Protein AF-A0A260Z1N5-F1 (afdb_monomer_lite)

Secondary structure (DSSP, 8-state):
---------TT--------S-HHHHHHHHHHHHT---HHHHHHHHHHHTTSS-HHHHHHHHHHHHHHHHSTT-EEEESSGGGSPTT-EEEEESS---HHHHHHTT-EEEEES--HHHHHHHTTSS--EEEEEEGGGGT-SSSEEEEEEESTT--SS----EESSHHHHHHHHHT--S----EEEETT--

Radius of gyration: 20.32 Å; chains: 1; bounding box: 47×34×58 Å

Structure (mmCIF, N/CA/C/O backbone):
data_AF-A0A260Z1N5-F1
#
_entry.id   AF-A0A260Z1N5-F1
#
loop_
_atom_site.group_PDB
_atom_site.id
_atom_site.type_symbol
_atom_site.label_atom_id
_atom_site.label_alt_id
_atom_site.label_comp_id
_atom_site.label_asym_id
_atom_site.label_entity_id
_atom_site.label_seq_id
_atom_site.pdbx_PDB_ins_code
_atom_site.Cartn_x
_atom_site.Cartn_y
_atom_site.Cartn_z
_atom_site.occupancy
_atom_site.B_iso_or_equiv
_atom_site.auth_seq_id
_atom_site.auth_comp_id
_atom_site.auth_asym_id
_atom_site.auth_atom_id
_atom_site.pdbx_PDB_model_num
ATOM 1 N N . ILE A 1 1 ? -24.938 -10.433 31.456 1.00 27.27 1 ILE A N 1
ATOM 2 C CA . ILE A 1 1 ? -25.236 -9.443 32.518 1.00 27.27 1 ILE A CA 1
ATOM 3 C C . ILE A 1 1 ? -23.961 -8.633 32.694 1.00 27.27 1 ILE A C 1
ATOM 5 O O . ILE A 1 1 ? -22.917 -9.233 32.914 1.00 27.27 1 ILE A O 1
ATOM 9 N N . LEU A 1 2 ? -24.020 -7.333 32.405 1.00 30.64 2 LEU A N 1
ATOM 10 C CA . LEU A 1 2 ? -22.881 -6.411 32.447 1.00 30.64 2 LEU A CA 1
ATOM 11 C C . LEU A 1 2 ? -22.766 -5.863 33.865 1.00 30.64 2 LEU A C 1
ATOM 13 O O . LEU A 1 2 ? -23.737 -5.290 34.348 1.00 30.64 2 LEU A O 1
ATOM 17 N N . ASP A 1 3 ? -21.609 -6.029 34.499 1.00 26.02 3 ASP A N 1
ATOM 18 C CA . ASP A 1 3 ? -21.332 -5.450 35.811 1.00 26.02 3 ASP A CA 1
ATOM 19 C C . ASP A 1 3 ? -20.208 -4.419 35.655 1.00 26.02 3 ASP A C 1
ATOM 21 O O . ASP A 1 3 ? -19.116 -4.735 35.175 1.00 26.02 3 ASP A O 1
ATOM 25 N N . VAL A 1 4 ? -20.513 -3.157 35.953 1.00 32.16 4 VAL A N 1
ATOM 26 C CA . VAL A 1 4 ? -19.607 -2.016 35.777 1.00 32.16 4 VAL A CA 1
ATOM 27 C C . VAL A 1 4 ? -19.197 -1.546 37.163 1.00 32.16 4 VAL A C 1
ATOM 29 O O . VAL A 1 4 ? -19.949 -0.833 37.817 1.00 32.16 4 VAL A O 1
ATOM 32 N N . GLN A 1 5 ? -17.995 -1.913 37.606 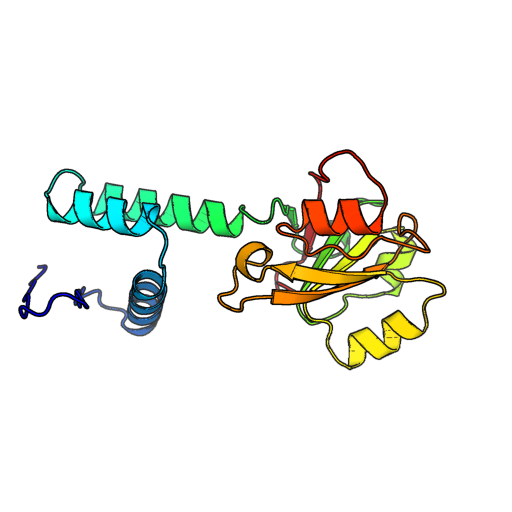1.00 29.58 5 GLN A N 1
ATOM 33 C CA . GLN A 1 5 ? -17.398 -1.311 38.796 1.00 29.58 5 GLN A CA 1
ATOM 34 C C . GLN A 1 5 ? -16.473 -0.170 38.378 1.00 29.58 5 GLN A C 1
ATOM 36 O O . GLN A 1 5 ? -15.437 -0.391 37.753 1.00 29.58 5 GLN A O 1
ATOM 41 N N . SER A 1 6 ? -16.867 1.066 38.690 1.00 32.44 6 SER A N 1
ATOM 42 C CA . SER A 1 6 ? -15.990 2.230 38.589 1.00 32.44 6 SER A CA 1
ATOM 43 C C . SER A 1 6 ? -15.170 2.345 39.870 1.00 32.44 6 SER A C 1
ATOM 45 O O . SER A 1 6 ? -15.736 2.582 40.934 1.00 32.44 6 SER A O 1
ATOM 47 N N . GLN A 1 7 ? -13.849 2.214 39.777 1.00 30.45 7 GLN A N 1
ATOM 48 C CA . GLN A 1 7 ? -12.967 2.794 40.785 1.00 30.45 7 GLN A CA 1
ATOM 49 C C . GLN A 1 7 ? -12.635 4.222 40.359 1.00 30.45 7 GLN A C 1
ATOM 51 O O . GLN A 1 7 ? -12.207 4.470 39.233 1.00 30.45 7 GLN A O 1
ATOM 56 N N . GLU A 1 8 ? -12.906 5.161 41.258 1.00 31.55 8 GLU A N 1
ATOM 57 C CA . GLU A 1 8 ? -12.683 6.588 41.079 1.00 31.55 8 GLU A CA 1
ATOM 58 C C . GLU A 1 8 ? -11.177 6.887 41.015 1.00 31.55 8 GLU A C 1
ATOM 60 O O . GLU A 1 8 ? -10.465 6.925 42.016 1.00 31.55 8 GLU A O 1
ATOM 65 N N . SER A 1 9 ? -10.673 7.088 39.801 1.00 27.09 9 SER A N 1
ATOM 66 C CA . SER A 1 9 ? -9.460 7.857 39.519 1.00 27.09 9 SER A CA 1
ATOM 67 C C . SER A 1 9 ? -9.571 8.447 38.109 1.00 27.09 9 SER A C 1
ATOM 69 O O . SER A 1 9 ? -10.106 7.778 37.222 1.00 27.09 9 SER A O 1
ATOM 71 N N . PRO A 1 10 ? -9.110 9.686 37.856 1.00 28.81 10 PRO A N 1
ATOM 72 C CA . PRO A 1 10 ? -9.581 10.480 36.716 1.00 28.81 10 PRO A CA 1
ATOM 73 C C . PRO A 1 10 ? -9.025 10.061 35.350 1.00 28.81 10 PRO A C 1
ATOM 75 O O . PRO A 1 10 ? -9.311 10.729 34.362 1.00 28.81 10 PRO A O 1
ATOM 78 N N . THR A 1 11 ? -8.234 8.990 35.265 1.00 32.12 11 THR A N 1
ATOM 79 C CA . THR A 1 11 ? -7.411 8.745 34.070 1.00 32.12 11 THR A CA 1
ATOM 80 C C . THR A 1 11 ? -7.645 7.400 33.387 1.00 32.12 11 THR A C 1
ATOM 82 O O . THR A 1 11 ? -7.201 7.239 32.259 1.00 32.12 11 THR A O 1
ATOM 85 N N . PHE A 1 12 ? -8.372 6.443 33.976 1.00 27.53 12 PHE A N 1
ATOM 86 C CA . PHE A 1 12 ? -8.589 5.143 33.325 1.00 27.53 12 PHE A CA 1
ATOM 87 C C . PHE A 1 12 ? -9.948 4.530 33.670 1.00 27.53 12 PHE A C 1
ATOM 89 O O . PHE A 1 12 ? -10.206 4.139 34.804 1.00 27.53 12 PHE A O 1
ATOM 96 N N . VAL A 1 13 ? -10.815 4.387 32.663 1.00 31.83 13 VAL A N 1
ATOM 97 C CA . VAL A 1 13 ? -12.053 3.603 32.771 1.00 31.83 13 VAL A CA 1
ATOM 98 C C . VAL A 1 13 ? -11.770 2.191 32.263 1.00 31.83 13 VAL A C 1
ATOM 100 O O . VAL A 1 13 ? -11.840 1.925 31.066 1.00 31.83 13 VAL A O 1
ATOM 103 N N . ALA A 1 14 ? -11.471 1.266 33.172 1.00 30.98 14 AL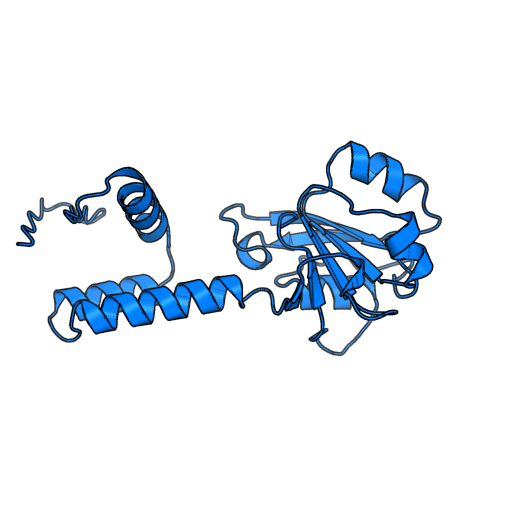A A N 1
ATOM 104 C CA . ALA A 1 14 ? -11.411 -0.155 32.844 1.00 30.98 14 ALA A CA 1
ATOM 105 C C . ALA A 1 14 ? -12.841 -0.712 32.707 1.00 30.98 14 ALA A C 1
ATOM 107 O O . ALA A 1 14 ? -13.595 -0.756 33.677 1.00 30.98 14 ALA A O 1
ATOM 108 N N . ILE A 1 15 ? -13.238 -1.128 31.499 1.00 37.31 15 ILE A N 1
ATOM 109 C CA . ILE A 1 15 ? -14.535 -1.779 31.256 1.00 37.31 15 ILE A CA 1
ATOM 110 C C . ILE A 1 15 ? -14.294 -3.280 31.086 1.00 37.31 15 ILE A C 1
ATOM 112 O O . ILE A 1 15 ? -13.738 -3.723 30.083 1.00 37.31 15 ILE A O 1
ATOM 116 N N . LYS A 1 16 ? -14.735 -4.075 32.065 1.00 33.16 16 LYS A N 1
ATOM 117 C CA . LYS A 1 16 ? -14.703 -5.538 31.996 1.00 33.16 16 LYS A CA 1
ATOM 118 C C . LYS A 1 16 ? -15.978 -6.027 31.309 1.00 33.16 16 LYS A C 1
ATOM 120 O O . LYS A 1 16 ? -17.052 -6.048 31.897 1.00 33.16 16 LYS A O 1
ATOM 125 N N . LEU A 1 17 ? -15.866 -6.385 30.037 1.00 35.03 17 LEU A N 1
ATOM 126 C CA . LEU A 1 17 ? -16.960 -6.939 29.243 1.00 35.03 17 LEU A CA 1
ATOM 127 C C . LEU A 1 17 ? -16.793 -8.468 29.199 1.00 35.03 17 LEU A C 1
ATOM 129 O O . LEU A 1 17 ? -15.752 -8.978 28.790 1.00 35.03 17 LEU A O 1
ATOM 133 N N . SER A 1 18 ? -17.798 -9.208 29.662 1.00 28.80 18 SER A N 1
ATOM 134 C CA . SER A 1 18 ? -17.796 -10.672 29.673 1.00 28.80 18 SER A CA 1
ATOM 135 C C . SER A 1 18 ? -18.452 -11.219 28.403 1.00 28.80 18 SER A C 1
ATOM 137 O O . SER A 1 18 ? -19.673 -11.211 28.259 1.00 28.80 18 SER A O 1
ATOM 139 N N . CYS A 1 19 ? -17.629 -11.710 27.474 1.00 32.47 19 CYS A N 1
ATOM 140 C CA . CYS A 1 19 ? -18.061 -12.513 26.331 1.00 32.47 19 CYS A CA 1
ATOM 141 C C . CYS A 1 19 ? -17.195 -13.782 26.262 1.00 32.47 19 CYS A C 1
ATOM 143 O O . CYS A 1 19 ? -15.985 -13.730 26.471 1.00 32.47 19 CYS A O 1
ATOM 145 N N . THR A 1 20 ? -17.816 -14.934 26.025 1.00 34.47 20 THR A N 1
ATOM 146 C CA . THR A 1 20 ? -17.314 -16.285 26.350 1.00 34.47 20 THR A CA 1
ATOM 147 C C . THR A 1 20 ? -16.220 -16.849 25.427 1.00 34.47 20 THR A C 1
ATOM 149 O O . THR A 1 20 ? -15.958 -18.046 25.456 1.00 34.47 20 THR A O 1
ATOM 152 N N . SER A 1 21 ? -15.523 -16.015 24.652 1.00 39.97 21 SER A N 1
ATOM 153 C CA . SER A 1 21 ? -14.297 -16.403 23.935 1.00 39.97 21 SER A CA 1
ATOM 154 C C . SER A 1 21 ? -13.206 -15.353 24.187 1.00 39.97 21 SER A C 1
ATOM 156 O O . SER A 1 21 ? -13.162 -14.314 23.523 1.00 39.97 21 SER A O 1
ATOM 158 N N . SER A 1 22 ? -12.375 -15.594 25.205 1.00 43.22 22 SER A N 1
ATOM 159 C CA . SER A 1 22 ? -11.584 -14.572 25.911 1.00 43.22 22 SER A CA 1
ATOM 160 C C . SER A 1 22 ? -10.477 -13.889 25.100 1.00 43.22 22 SER A C 1
ATOM 162 O O . SER A 1 22 ? -10.124 -12.754 25.409 1.00 43.22 22 SER A O 1
ATOM 164 N N . GLU A 1 23 ? -9.939 -14.519 24.056 1.00 36.59 23 GLU A N 1
ATOM 165 C CA . GLU A 1 23 ? -8.738 -14.002 23.378 1.00 36.59 23 GLU A CA 1
ATOM 166 C C . GLU A 1 23 ? -9.029 -12.854 22.403 1.00 36.59 23 GLU A C 1
ATOM 168 O O . GLU A 1 23 ? -8.407 -11.795 22.483 1.00 36.59 23 GLU A O 1
ATOM 173 N N . ARG A 1 24 ? -10.033 -13.000 21.527 1.00 37.66 24 ARG A N 1
ATOM 174 C CA . ARG A 1 24 ? -10.410 -11.944 20.562 1.00 37.66 24 ARG A CA 1
ATOM 175 C C . ARG A 1 24 ? -10.995 -10.712 21.250 1.00 37.66 24 ARG A C 1
ATOM 177 O O . ARG A 1 24 ? -10.895 -9.597 20.746 1.00 37.66 24 ARG A O 1
ATOM 184 N N . PHE A 1 25 ? -11.600 -10.925 22.413 1.00 46.12 25 PHE A N 1
ATOM 185 C CA . PHE A 1 25 ? -12.294 -9.897 23.165 1.00 46.12 25 PHE A CA 1
ATOM 186 C C . PHE A 1 25 ? -11.328 -8.994 23.951 1.00 46.12 25 PHE A C 1
ATOM 188 O O . PHE A 1 25 ? -11.455 -7.771 23.910 1.00 46.12 25 PHE A O 1
ATOM 195 N N . SER A 1 26 ? -10.319 -9.585 24.601 1.00 38.22 26 SER A N 1
ATOM 196 C CA . SER A 1 26 ? -9.267 -8.831 25.296 1.00 38.22 26 SER A CA 1
ATOM 197 C C . SER A 1 26 ? -8.431 -7.988 24.328 1.00 38.22 26 SER A C 1
ATOM 199 O O . SER A 1 26 ? -8.050 -6.868 24.660 1.00 38.22 26 SER A O 1
ATOM 201 N N . ALA A 1 27 ? -8.178 -8.497 23.117 1.00 39.81 27 ALA A N 1
ATOM 202 C CA . ALA A 1 27 ? -7.464 -7.758 22.078 1.00 39.81 27 ALA A CA 1
ATOM 203 C C . ALA A 1 27 ? -8.261 -6.535 21.593 1.00 39.81 27 ALA A C 1
ATOM 205 O O . ALA A 1 27 ? -7.705 -5.445 21.491 1.00 39.81 27 ALA A O 1
ATOM 206 N N . LEU A 1 28 ? -9.575 -6.685 21.371 1.00 43.50 28 LEU A N 1
ATOM 207 C CA . LEU A 1 28 ? -10.447 -5.578 20.967 1.00 43.50 28 LEU A CA 1
ATOM 208 C C . LEU A 1 28 ? -10.585 -4.525 22.079 1.00 43.50 28 LEU A C 1
ATOM 210 O O . LEU A 1 28 ? -10.532 -3.331 21.798 1.00 43.50 28 LEU A O 1
ATOM 214 N N . SER A 1 29 ? -10.729 -4.941 23.345 1.00 43.66 29 SER A N 1
ATOM 215 C CA . SER A 1 29 ? -10.847 -3.993 24.460 1.00 43.66 29 SER A CA 1
ATOM 216 C C . SER A 1 29 ? -9.544 -3.238 24.712 1.00 43.66 29 SER A C 1
ATOM 218 O O . SER A 1 29 ? -9.588 -2.040 24.966 1.00 43.66 29 SER A O 1
ATOM 220 N N . GLN A 1 30 ? -8.387 -3.905 24.622 1.00 42.84 30 GLN A N 1
ATOM 221 C CA . GLN A 1 30 ? -7.093 -3.227 24.730 1.00 42.84 30 GLN A CA 1
ATOM 222 C C . GLN A 1 30 ? -6.821 -2.307 23.538 1.00 42.84 30 GLN A C 1
ATOM 224 O O . GLN A 1 30 ? -6.316 -1.209 23.746 1.00 42.84 30 GLN A O 1
ATOM 229 N N . ALA A 1 31 ? -7.209 -2.701 22.321 1.00 41.66 31 ALA A N 1
ATOM 230 C CA . ALA A 1 31 ? -7.095 -1.846 21.144 1.00 41.66 31 ALA A CA 1
ATOM 231 C C . ALA A 1 31 ? -7.960 -0.584 21.278 1.00 41.66 31 ALA A C 1
ATOM 233 O O . ALA A 1 31 ? -7.468 0.511 21.052 1.00 41.66 31 ALA A O 1
ATOM 234 N N . LEU A 1 32 ? -9.213 -0.713 21.728 1.00 49.03 32 LEU A N 1
ATOM 235 C CA . LEU A 1 32 ? -10.126 0.421 21.921 1.00 49.03 32 LEU A CA 1
ATOM 236 C C . LEU A 1 32 ? -9.702 1.354 23.070 1.00 49.03 32 LEU A C 1
ATOM 238 O O . LEU A 1 32 ? -9.932 2.554 22.982 1.00 49.03 32 LEU A O 1
ATOM 242 N N . LEU A 1 33 ? -9.071 0.824 24.126 1.00 44.84 33 LEU A N 1
ATOM 243 C CA . LEU A 1 33 ? -8.532 1.611 25.249 1.00 44.84 33 LEU A CA 1
ATOM 244 C C . LEU A 1 33 ? -7.282 2.428 24.881 1.00 44.84 33 LEU A C 1
ATOM 246 O O . LEU A 1 33 ? -6.923 3.342 25.616 1.00 44.84 33 LEU A O 1
ATOM 250 N N . GLN A 1 34 ? -6.617 2.092 23.774 1.00 41.94 34 GLN A N 1
ATOM 251 C CA . GLN A 1 34 ? -5.431 2.788 23.262 1.00 41.94 34 GLN A CA 1
ATOM 252 C C . GLN A 1 34 ? -5.786 3.843 22.201 1.00 41.94 34 GLN A C 1
ATOM 254 O O . GLN A 1 34 ? -4.914 4.592 21.767 1.00 41.94 34 GLN A O 1
ATOM 259 N N . ILE A 1 35 ? -7.051 3.911 21.768 1.00 49.31 35 ILE A N 1
ATOM 260 C CA . ILE A 1 35 ? -7.492 4.894 20.781 1.00 49.31 35 ILE A CA 1
ATOM 261 C C . ILE A 1 35 ? -7.737 6.225 21.496 1.00 49.31 35 ILE A C 1
ATOM 263 O O . ILE A 1 35 ? -8.698 6.387 22.243 1.00 49.31 35 ILE A O 1
ATOM 267 N N . THR A 1 36 ? -6.857 7.189 21.238 1.00 49.03 36 THR A N 1
ATOM 268 C CA . THR A 1 36 ? -6.946 8.594 21.671 1.00 49.03 36 THR A CA 1
ATOM 269 C C . THR A 1 36 ? -7.931 9.425 20.837 1.00 49.03 36 THR A C 1
ATOM 271 O O . THR A 1 36 ? -8.000 10.642 20.991 1.00 49.03 36 THR A O 1
ATOM 274 N N . ASP A 1 37 ? -8.697 8.781 19.957 1.00 57.59 37 ASP A N 1
ATOM 275 C CA . ASP A 1 37 ? -9.609 9.436 19.027 1.00 57.59 37 ASP A CA 1
ATOM 276 C C . ASP A 1 37 ? -10.896 9.899 19.731 1.00 57.59 37 ASP A C 1
ATOM 278 O O . ASP A 1 37 ? -11.620 9.114 20.363 1.00 57.59 37 ASP A O 1
ATOM 282 N N . ALA A 1 38 ? -11.179 11.198 19.615 1.00 60.91 38 ALA A N 1
ATOM 283 C CA . ALA A 1 38 ? -12.343 11.847 20.205 1.00 60.91 38 ALA A CA 1
ATOM 284 C C . ALA A 1 38 ? -13.667 11.206 19.748 1.00 60.91 38 ALA A C 1
ATOM 286 O O . ALA A 1 38 ? -14.632 11.185 20.517 1.00 60.91 38 ALA A O 1
ATOM 287 N N . GLU A 1 39 ? -13.713 10.627 18.543 1.00 61.31 39 GLU A N 1
ATOM 288 C CA . GLU A 1 39 ? -14.906 9.965 18.011 1.00 61.31 39 GLU A CA 1
ATOM 289 C C . GLU A 1 39 ? -15.212 8.649 18.743 1.00 61.31 39 GLU A C 1
ATOM 291 O O . GLU A 1 39 ? -16.370 8.369 19.073 1.00 61.31 39 GLU A O 1
ATOM 296 N N . VAL A 1 40 ? -14.186 7.858 19.082 1.00 65.19 40 VAL A N 1
ATOM 297 C CA . VAL A 1 40 ? -14.350 6.622 19.869 1.00 65.19 40 VAL A CA 1
ATOM 298 C C . VAL A 1 40 ? -14.751 6.950 21.304 1.00 65.19 40 VAL A C 1
ATOM 300 O O . VAL A 1 40 ? -15.667 6.322 21.847 1.00 65.19 40 VAL A O 1
ATOM 303 N N . ALA A 1 41 ? -14.124 7.962 21.907 1.00 65.50 41 ALA A N 1
ATOM 304 C CA . ALA A 1 41 ? -14.460 8.419 23.253 1.00 65.50 41 ALA A CA 1
ATOM 305 C C . ALA A 1 41 ? -15.926 8.884 23.352 1.00 65.50 41 ALA A C 1
ATOM 307 O O . ALA A 1 41 ? -16.642 8.517 24.290 1.00 65.50 41 ALA A O 1
ATOM 308 N N . GLU A 1 42 ? -16.409 9.622 22.352 1.00 70.62 42 GLU A N 1
ATOM 309 C CA . GLU A 1 42 ? -17.793 10.090 22.286 1.00 70.62 42 GLU A CA 1
ATOM 310 C C . GLU A 1 42 ? -18.790 8.938 22.075 1.00 70.62 42 GLU A C 1
ATOM 312 O O . GLU A 1 42 ? -19.832 8.888 22.736 1.00 70.62 42 GLU A O 1
ATOM 317 N N . LEU A 1 43 ? -18.460 7.951 21.232 1.00 70.56 43 LEU A N 1
ATOM 318 C CA . LEU A 1 43 ? -19.278 6.742 21.076 1.00 70.56 43 LEU A CA 1
ATOM 319 C C . LEU A 1 43 ? -19.423 5.974 22.397 1.00 70.56 43 LEU A C 1
ATOM 321 O O . LEU A 1 43 ? -20.521 5.508 22.722 1.00 70.56 43 LEU A O 1
ATOM 325 N N . PHE A 1 44 ? -18.346 5.873 23.179 1.00 69.44 44 PHE A N 1
ATOM 326 C CA . PHE A 1 44 ? -18.383 5.275 24.515 1.00 69.44 44 PHE A CA 1
ATOM 327 C C .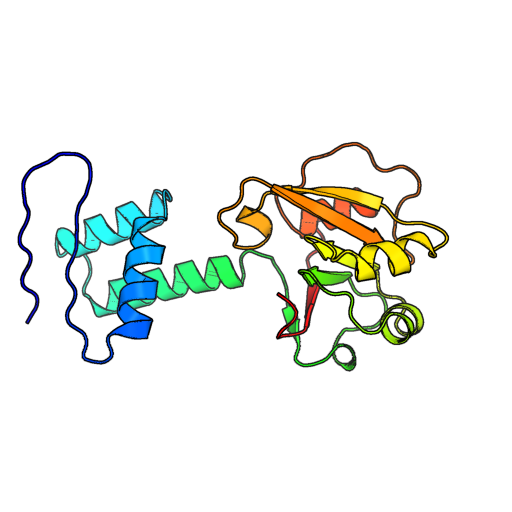 PHE A 1 44 ? -19.233 6.090 25.493 1.00 69.44 44 PHE A C 1
ATOM 329 O O . PHE A 1 44 ? -20.015 5.508 26.254 1.00 69.44 44 PHE A O 1
ATOM 336 N N . ARG A 1 45 ? -19.133 7.425 25.464 1.00 70.62 45 ARG A N 1
ATOM 337 C CA . ARG A 1 45 ? -19.940 8.316 26.311 1.00 70.62 45 ARG A CA 1
ATOM 338 C C . ARG A 1 45 ? -21.436 8.155 26.032 1.00 70.62 45 ARG A C 1
ATOM 340 O O . ARG A 1 45 ? -22.213 8.012 26.974 1.00 70.62 45 ARG A O 1
ATOM 347 N N . GLN A 1 46 ? -21.827 8.104 24.758 1.00 72.00 46 GLN A N 1
ATOM 348 C CA . GLN A 1 46 ? -23.218 7.904 24.326 1.00 72.00 46 GLN A CA 1
ATOM 349 C C . GLN A 1 46 ? -23.770 6.524 24.707 1.00 72.00 46 GLN A C 1
ATOM 351 O O . GLN A 1 46 ? -24.955 6.382 25.008 1.00 72.00 46 GLN A O 1
ATOM 356 N N . TYR A 1 47 ? -22.928 5.489 24.705 1.00 70.69 47 TYR A N 1
ATOM 357 C CA . TYR A 1 47 ? -23.328 4.176 25.205 1.00 70.69 47 TYR A CA 1
ATOM 358 C C . TYR A 1 47 ? -23.543 4.196 26.725 1.00 70.69 47 TYR A C 1
ATOM 360 O O . TYR A 1 47 ? -24.585 3.749 27.203 1.00 70.69 47 TYR A O 1
ATOM 368 N N . LYS A 1 48 ? -22.603 4.773 27.491 1.00 63.94 48 LYS A N 1
ATOM 369 C CA . LYS A 1 48 ? -22.717 4.871 28.957 1.00 63.94 48 LYS A CA 1
ATOM 370 C C . LYS A 1 48 ? -23.910 5.704 29.422 1.00 63.94 48 LYS A C 1
ATOM 372 O O . LYS A 1 48 ? -24.501 5.374 30.444 1.00 63.94 48 LYS A O 1
ATOM 377 N N . SER A 1 49 ? -24.269 6.758 28.692 1.00 75.56 49 SER A N 1
ATOM 378 C CA . SER A 1 49 ? -25.439 7.588 29.002 1.00 75.56 49 SER A CA 1
ATOM 379 C C . SER A 1 49 ? -26.775 6.930 28.627 1.00 75.56 49 SER A C 1
ATOM 381 O O . SER A 1 49 ? -27.826 7.527 28.844 1.00 75.56 49 SER A O 1
ATOM 383 N N . GLY A 1 50 ? -26.756 5.725 28.042 1.00 73.56 50 GLY A N 1
ATOM 384 C CA . GLY A 1 50 ? -27.951 5.020 27.577 1.00 73.56 50 GLY A CA 1
ATOM 385 C C . GLY A 1 50 ? -28.542 5.577 26.279 1.00 73.56 50 GLY A C 1
ATOM 386 O O . GLY A 1 50 ? -29.554 5.065 25.806 1.00 73.56 50 GLY A O 1
ATOM 387 N N . GLN A 1 51 ? -27.911 6.585 25.663 1.00 72.44 51 GLN A N 1
ATOM 388 C CA . GLN A 1 51 ? -28.356 7.161 24.389 1.00 72.44 51 GLN A CA 1
ATOM 389 C C . GLN A 1 51 ? -28.214 6.184 23.214 1.00 72.44 51 GLN A C 1
ATOM 391 O O . GLN A 1 51 ? -28.915 6.319 22.211 1.00 72.44 51 GLN A O 1
ATOM 396 N N . LYS A 1 52 ? -27.322 5.191 23.315 1.00 67.19 52 LYS A N 1
ATOM 397 C CA . LYS A 1 52 ? -27.158 4.133 22.311 1.00 67.19 52 LYS A CA 1
ATOM 398 C C . LYS A 1 52 ? -27.310 2.748 22.924 1.00 67.19 52 LYS A C 1
ATOM 400 O O . LYS A 1 52 ? -26.760 2.451 23.979 1.00 67.19 52 LYS A O 1
ATOM 405 N N . THR A 1 53 ? -27.995 1.862 22.204 1.00 68.44 53 THR A N 1
ATOM 406 C CA . THR A 1 53 ? -28.046 0.435 22.548 1.00 68.44 53 THR A CA 1
ATOM 407 C C . THR A 1 53 ? -26.699 -0.236 22.279 1.00 68.44 53 THR A C 1
ATOM 409 O O . THR A 1 53 ? -25.943 0.200 21.408 1.00 68.44 53 THR A O 1
ATOM 412 N N . ALA A 1 54 ? -26.417 -1.353 22.956 1.00 56.31 54 ALA A N 1
ATOM 413 C CA . ALA A 1 54 ? -25.199 -2.137 22.723 1.00 56.31 54 ALA A CA 1
ATOM 414 C C . ALA A 1 54 ? -25.041 -2.564 21.247 1.00 56.31 54 ALA A C 1
ATOM 416 O O . ALA A 1 54 ? -23.934 -2.557 20.713 1.00 56.31 54 ALA A O 1
ATOM 417 N N . LYS A 1 55 ? -26.155 -2.860 20.558 1.00 54.94 55 LYS A N 1
ATOM 418 C CA . LYS A 1 55 ? -26.170 -3.186 19.123 1.00 54.94 55 LYS A CA 1
ATOM 419 C C . LYS A 1 55 ? -25.729 -1.997 18.262 1.00 54.94 55 LYS A C 1
ATOM 421 O O . LYS A 1 55 ? -24.877 -2.158 17.396 1.00 54.94 55 LYS A O 1
ATOM 426 N N . MET A 1 56 ? -26.268 -0.803 18.515 1.00 57.66 56 MET A N 1
ATOM 427 C CA . MET A 1 56 ? -25.871 0.422 17.805 1.00 57.66 56 MET A CA 1
ATOM 428 C C . MET A 1 56 ? -24.433 0.834 18.114 1.00 57.66 56 MET A C 1
ATOM 430 O O . MET A 1 56 ? -23.730 1.299 17.223 1.00 57.66 56 MET A O 1
ATOM 434 N N . PHE A 1 57 ? -23.981 0.667 19.356 1.00 63.59 57 PHE A N 1
ATOM 435 C CA . PHE A 1 57 ? -22.589 0.904 19.724 1.00 63.59 57 PHE A CA 1
ATOM 436 C C . PHE A 1 57 ? -21.650 -0.030 18.947 1.00 63.59 57 PHE A C 1
ATOM 438 O O . PHE A 1 57 ? -20.747 0.450 18.268 1.00 63.59 57 PHE A O 1
ATOM 445 N N . GLY A 1 58 ? -21.934 -1.338 18.938 1.00 53.59 58 GLY A N 1
ATOM 446 C CA . GLY A 1 58 ? -21.163 -2.321 18.172 1.00 53.59 58 GLY A CA 1
ATOM 447 C C . GLY A 1 58 ? -21.141 -2.036 16.667 1.00 53.59 58 GLY A C 1
ATOM 448 O O . GLY A 1 58 ? -20.079 -2.095 16.059 1.00 53.59 58 GLY A O 1
ATOM 449 N N . MET A 1 59 ? -22.276 -1.656 16.070 1.00 56.91 59 MET A N 1
ATOM 450 C CA . MET A 1 59 ? -22.339 -1.278 14.650 1.00 56.91 59 MET A CA 1
ATOM 451 C C . MET A 1 59 ? -21.537 -0.010 14.333 1.00 56.91 59 MET A C 1
ATOM 453 O O . MET A 1 59 ? -20.882 0.039 13.298 1.00 56.91 59 MET A O 1
ATOM 457 N N . ASN A 1 60 ? -21.558 0.997 15.210 1.00 61.81 60 ASN A N 1
ATOM 458 C CA . ASN A 1 60 ? -20.808 2.238 15.004 1.00 61.81 60 ASN A CA 1
ATOM 459 C C . ASN A 1 60 ? -19.303 2.020 15.157 1.00 61.81 60 ASN A C 1
ATOM 461 O O . ASN A 1 60 ? -18.552 2.483 14.312 1.00 61.81 60 ASN A O 1
ATOM 465 N N . ILE A 1 61 ? -18.870 1.264 16.172 1.00 64.19 61 ILE A N 1
ATOM 466 C CA . ILE A 1 61 ? -17.462 0.876 16.320 1.00 64.19 61 ILE A CA 1
ATOM 467 C C . ILE A 1 61 ? -17.017 0.036 15.124 1.00 64.19 61 ILE A C 1
ATOM 469 O O . ILE A 1 61 ? -15.962 0.296 14.564 1.00 64.19 61 ILE A O 1
ATOM 473 N N . TRP A 1 62 ? -17.833 -0.919 14.673 1.00 54.47 62 TRP A N 1
ATOM 474 C CA . TRP A 1 62 ? -17.536 -1.697 13.471 1.00 54.47 62 TRP A CA 1
ATOM 475 C C . TRP A 1 62 ? -17.435 -0.821 12.220 1.00 54.47 62 TRP A C 1
ATOM 477 O O . TRP A 1 62 ? -16.537 -1.015 11.413 1.00 54.47 62 TRP A O 1
ATOM 487 N N . SER A 1 63 ? -18.321 0.164 12.058 1.00 55.84 63 SER A N 1
ATOM 488 C CA . SER A 1 63 ? -18.260 1.122 10.952 1.00 55.84 63 SER A CA 1
ATOM 489 C C . SER A 1 63 ? -17.015 2.001 11.020 1.00 55.84 63 SER A C 1
ATOM 491 O O . SER A 1 63 ? -16.427 2.263 9.978 1.00 55.84 63 SER A O 1
ATOM 493 N N . LEU A 1 64 ? -16.614 2.426 12.220 1.00 57.00 64 LEU A N 1
ATOM 494 C CA . LEU A 1 64 ? -15.418 3.230 12.449 1.00 57.00 64 LEU A CA 1
ATOM 495 C C . LEU A 1 64 ? -14.150 2.413 12.155 1.00 57.00 64 LEU A C 1
ATOM 497 O O . LEU A 1 64 ? -13.263 2.841 11.430 1.00 57.00 64 LEU A O 1
ATOM 501 N N . LEU A 1 65 ? -14.099 1.170 12.639 1.00 52.22 65 LEU A N 1
ATOM 502 C CA . LEU A 1 65 ? -13.030 0.220 12.331 1.00 52.22 65 LEU A CA 1
ATOM 503 C C . LEU A 1 65 ? -12.969 -0.072 10.832 1.00 52.22 6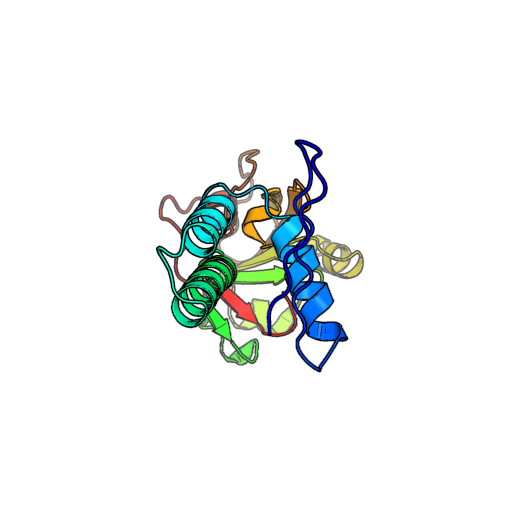5 LEU A C 1
ATOM 505 O O . LEU A 1 65 ? -11.891 -0.061 10.251 1.00 52.22 65 LEU A O 1
ATOM 509 N N . LYS A 1 66 ? -14.123 -0.247 10.183 1.00 46.72 66 LYS A N 1
ATOM 510 C CA . LYS A 1 66 ? -14.211 -0.426 8.734 1.00 46.72 66 LYS A CA 1
ATOM 511 C C . LYS A 1 66 ? -13.817 0.843 7.978 1.00 46.72 66 LYS A C 1
ATOM 513 O O . LYS A 1 66 ? -13.274 0.731 6.888 1.00 46.72 66 LYS A O 1
ATOM 518 N N . SER A 1 67 ? -14.047 2.040 8.521 1.00 46.94 67 SER A N 1
ATOM 519 C CA . SER A 1 67 ? -13.537 3.289 7.950 1.00 46.94 67 SER A CA 1
ATOM 520 C C . SER A 1 67 ? -12.052 3.512 8.219 1.00 46.94 67 SER A C 1
ATOM 522 O O . SER A 1 67 ? -11.454 4.238 7.446 1.00 46.94 67 SER A O 1
ATOM 524 N N . TYR A 1 68 ? -11.438 2.874 9.223 1.00 45.25 68 TYR A N 1
ATOM 525 C CA . TYR A 1 68 ? -9.975 2.790 9.351 1.00 45.25 68 TYR A CA 1
ATOM 526 C C . TYR A 1 68 ? -9.385 1.741 8.400 1.00 45.25 68 TYR A C 1
ATOM 528 O O . TYR A 1 68 ? -8.394 2.016 7.732 1.00 45.25 68 TYR A O 1
ATOM 536 N N . GLU A 1 69 ? -10.024 0.575 8.250 1.00 42.06 69 GLU A N 1
ATOM 537 C CA . GLU A 1 69 ? -9.647 -0.423 7.237 1.00 42.06 69 GLU A CA 1
ATOM 538 C C . GLU A 1 69 ? -9.801 0.126 5.809 1.00 42.06 69 GLU A C 1
ATOM 540 O O . GLU A 1 69 ? -8.960 -0.139 4.953 1.00 42.06 69 GLU A O 1
ATOM 545 N N . ASN A 1 70 ? -10.835 0.936 5.565 1.00 42.12 70 ASN A N 1
ATOM 546 C CA . ASN A 1 70 ? -11.042 1.692 4.327 1.00 42.12 70 ASN A CA 1
ATOM 547 C C . ASN A 1 70 ? -10.334 3.058 4.333 1.00 42.12 70 ASN A C 1
ATOM 549 O O . ASN A 1 70 ? -10.318 3.734 3.306 1.00 42.12 70 ASN A O 1
ATOM 553 N N . GLY A 1 71 ? -9.756 3.476 5.461 1.00 43.44 71 GLY A N 1
ATOM 554 C CA . GLY A 1 71 ? -9.151 4.800 5.666 1.00 43.44 71 GLY A CA 1
ATOM 555 C C . GLY A 1 71 ? -7.858 4.976 4.883 1.00 43.44 71 GLY A C 1
ATOM 556 O O . GLY A 1 71 ? -7.415 6.090 4.630 1.00 43.44 71 GLY A O 1
ATOM 557 N N . MET A 1 72 ? -7.307 3.860 4.409 1.00 51.00 72 MET A N 1
ATOM 558 C CA . MET A 1 72 ? -6.201 3.834 3.467 1.00 51.00 72 MET A CA 1
ATOM 559 C C . MET A 1 72 ? -6.623 4.210 2.031 1.00 51.00 72 MET A C 1
ATOM 561 O O . MET A 1 72 ? -5.758 4.505 1.210 1.00 51.00 72 MET A O 1
ATOM 565 N N . GLY A 1 73 ? -7.923 4.196 1.697 1.00 61.19 73 GLY A N 1
ATOM 566 C CA . GLY A 1 73 ? -8.401 4.402 0.321 1.00 61.19 73 GLY A CA 1
ATOM 567 C C . GLY A 1 73 ? -7.993 3.274 -0.635 1.00 61.19 73 GLY A C 1
ATOM 568 O O . GLY A 1 73 ? -7.899 3.487 -1.841 1.00 61.19 73 GLY A O 1
ATOM 569 N N . VAL A 1 74 ? -7.714 2.083 -0.092 1.00 75.69 74 VAL A N 1
ATOM 570 C CA . VAL A 1 74 ? -7.124 0.961 -0.828 1.00 75.69 74 VAL A CA 1
ATOM 571 C C . VAL A 1 74 ? -8.166 -0.107 -1.141 1.00 75.69 74 VAL A C 1
ATOM 573 O O . VAL A 1 74 ? -8.921 -0.552 -0.278 1.00 75.69 74 VAL A O 1
ATOM 576 N N . LYS A 1 75 ? -8.165 -0.564 -2.388 1.00 85.75 75 LYS A N 1
ATOM 577 C CA . LYS A 1 75 ? -8.919 -1.705 -2.895 1.00 85.75 75 LYS A CA 1
ATOM 578 C C . LYS A 1 75 ? -8.130 -2.984 -2.628 1.00 85.75 75 LYS A C 1
ATOM 580 O O . LYS A 1 75 ? -7.116 -3.247 -3.273 1.00 85.75 75 LYS A O 1
ATOM 585 N N . LYS A 1 76 ? -8.594 -3.775 -1.665 1.00 84.06 76 LYS A N 1
ATOM 586 C CA . LYS A 1 76 ? -8.007 -5.085 -1.366 1.00 84.06 76 LYS A CA 1
ATOM 587 C C . LYS A 1 76 ? -8.319 -6.077 -2.483 1.00 84.06 76 LYS A C 1
ATOM 589 O O . LYS A 1 76 ? -9.458 -6.144 -2.948 1.00 84.06 76 LYS A O 1
ATOM 594 N N . VAL A 1 77 ? -7.312 -6.834 -2.894 1.00 85.62 77 VAL A N 1
ATOM 595 C CA . VAL A 1 77 ? -7.424 -7.907 -3.885 1.00 85.62 77 VAL A CA 1
ATOM 596 C C . VAL A 1 77 ? -6.760 -9.181 -3.372 1.00 85.62 77 VAL A C 1
ATOM 598 O O . VAL A 1 77 ? -5.856 -9.127 -2.540 1.00 85.62 77 VAL A O 1
ATOM 601 N N . ALA A 1 78 ? -7.206 -10.337 -3.863 1.00 85.62 78 ALA A N 1
ATOM 602 C CA . ALA A 1 78 ? -6.714 -11.627 -3.387 1.00 85.62 78 ALA A CA 1
ATOM 603 C C . ALA A 1 78 ? -5.284 -11.909 -3.862 1.00 85.62 78 ALA A C 1
ATOM 605 O O . ALA A 1 78 ? -4.475 -12.461 -3.119 1.00 85.62 78 ALA A O 1
ATOM 606 N N . THR A 1 79 ? -4.967 -11.535 -5.102 1.00 89.75 79 THR A N 1
ATOM 607 C CA . THR A 1 79 ? -3.661 -11.786 -5.705 1.00 89.75 79 THR A CA 1
ATOM 608 C C . THR A 1 79 ? -3.149 -10.565 -6.459 1.00 89.75 79 THR A C 1
ATOM 610 O O . THR A 1 79 ? -3.907 -9.684 -6.858 1.00 89.75 79 THR A O 1
ATOM 613 N N . LEU A 1 80 ? -1.841 -10.532 -6.720 1.00 89.19 80 LEU A N 1
ATOM 614 C CA . LEU A 1 80 ? -1.238 -9.493 -7.558 1.00 89.19 80 LEU A CA 1
ATOM 615 C C . LEU A 1 80 ? -1.775 -9.514 -9.006 1.00 89.19 80 LEU A C 1
ATOM 617 O O . LEU A 1 80 ? -1.762 -8.486 -9.680 1.00 89.19 80 LEU A O 1
ATOM 621 N N . GLY A 1 81 ? -2.276 -10.661 -9.480 1.00 90.88 81 GLY A N 1
ATOM 622 C CA . GLY A 1 81 ? -2.884 -10.789 -10.808 1.00 90.88 81 GLY A CA 1
ATOM 623 C C . GLY A 1 81 ? -4.182 -9.992 -10.963 1.00 90.88 81 GLY A C 1
ATOM 624 O O . GLY A 1 81 ? -4.464 -9.508 -12.056 1.00 90.88 81 GLY A O 1
ATOM 625 N N . ASP A 1 82 ? -4.910 -9.788 -9.864 1.00 91.75 82 ASP A N 1
ATOM 626 C CA . ASP A 1 82 ? -6.191 -9.071 -9.828 1.00 91.75 82 ASP A CA 1
ATOM 627 C C . ASP A 1 82 ? -6.029 -7.538 -9.856 1.00 91.75 82 ASP A C 1
ATOM 629 O O . ASP A 1 82 ? -7.006 -6.799 -9.987 1.00 91.75 82 ASP A O 1
ATOM 633 N N . VAL A 1 83 ? -4.798 -7.037 -9.719 1.00 93.06 83 VAL A N 1
ATOM 634 C CA . VAL A 1 83 ? -4.494 -5.604 -9.812 1.00 93.06 83 VAL A CA 1
ATOM 635 C C . VAL A 1 83 ? -4.563 -5.176 -11.284 1.00 93.06 83 VAL A C 1
ATOM 637 O O . VAL A 1 83 ? -3.964 -5.844 -12.123 1.00 93.06 83 VAL A O 1
ATOM 640 N N . PRO A 1 84 ? -5.244 -4.080 -11.653 1.00 94.12 84 PRO A N 1
ATOM 641 C CA . PRO A 1 84 ? -5.232 -3.602 -13.035 1.00 94.12 84 PRO A CA 1
ATOM 642 C C . PRO A 1 84 ? -3.833 -3.164 -13.481 1.00 94.12 84 PRO A C 1
ATOM 644 O O . PRO A 1 84 ? -3.071 -2.609 -12.690 1.00 94.12 84 PRO A O 1
ATOM 647 N N . ASP A 1 85 ? -3.499 -3.369 -14.752 1.00 94.94 85 ASP A N 1
ATOM 648 C CA . ASP A 1 85 ? -2.221 -2.905 -15.301 1.00 94.94 85 ASP A CA 1
ATOM 649 C C . ASP A 1 85 ? -2.116 -1.372 -15.221 1.00 94.94 85 ASP A C 1
ATOM 651 O O . ASP A 1 85 ? -3.104 -0.648 -15.374 1.00 94.94 85 ASP A O 1
ATOM 655 N N . GLY A 1 86 ? -0.916 -0.855 -14.946 1.00 92.50 86 GLY A N 1
ATOM 656 C CA . GLY A 1 86 ? -0.680 0.583 -14.771 1.00 92.50 86 GLY A CA 1
ATOM 657 C C . GLY A 1 86 ? -1.214 1.188 -13.463 1.00 92.50 86 GLY A C 1
ATOM 658 O O . GLY A 1 86 ? -1.118 2.411 -13.273 1.00 92.50 86 GLY A O 1
ATOM 659 N N . ALA A 1 87 ? -1.801 0.376 -12.577 1.00 93.38 87 ALA A N 1
ATOM 660 C CA . ALA A 1 87 ? -2.379 0.837 -11.319 1.00 93.38 87 ALA A CA 1
ATOM 661 C C . ALA A 1 87 ? -1.324 1.142 -10.243 1.00 93.38 87 ALA A C 1
ATOM 663 O O . ALA A 1 87 ? -0.133 0.849 -10.382 1.00 93.38 87 ALA A O 1
ATOM 664 N N . TYR A 1 88 ? -1.797 1.736 -9.148 1.00 93.38 88 TYR A N 1
ATOM 665 C CA . TYR A 1 88 ? -1.007 1.989 -7.950 1.00 93.38 88 TYR A CA 1
ATOM 666 C C . TYR A 1 88 ? -1.147 0.819 -6.979 1.00 93.38 88 TYR A C 1
ATOM 668 O O . TYR A 1 88 ? -2.262 0.442 -6.623 1.00 93.38 88 TYR A O 1
ATOM 676 N N . LEU A 1 89 ? -0.023 0.255 -6.546 1.00 94.00 89 LEU A N 1
ATOM 677 C CA . LEU A 1 89 ? 0.037 -0.903 -5.656 1.00 94.00 89 LEU A CA 1
ATOM 678 C C . LEU A 1 89 ? 0.707 -0.527 -4.334 1.00 94.00 89 LEU A C 1
ATOM 680 O O . LEU A 1 89 ? 1.870 -0.138 -4.331 1.00 94.00 89 LEU A O 1
ATOM 684 N N . ALA A 1 90 ? 0.012 -0.693 -3.215 1.00 91.25 90 ALA A N 1
ATOM 685 C CA . ALA A 1 90 ? 0.561 -0.529 -1.877 1.00 91.25 90 ALA A CA 1
ATOM 686 C C . ALA A 1 90 ? 0.887 -1.891 -1.240 1.00 91.25 90 ALA A C 1
ATOM 688 O O . ALA A 1 90 ? 0.073 -2.815 -1.275 1.00 91.25 90 ALA A O 1
ATOM 689 N N . CYS A 1 91 ? 2.060 -1.986 -0.616 1.00 89.44 91 CYS A N 1
ATOM 690 C CA . CYS A 1 91 ? 2.533 -3.151 0.135 1.00 89.44 91 CYS A CA 1
ATOM 691 C C . CYS A 1 91 ? 3.055 -2.715 1.513 1.00 89.44 91 CYS A C 1
ATOM 693 O O . CYS A 1 91 ? 3.503 -1.578 1.682 1.00 89.44 91 CYS A O 1
ATOM 695 N N . TYR A 1 92 ? 3.070 -3.622 2.487 1.00 86.19 92 TYR A N 1
ATOM 696 C CA . TYR A 1 92 ? 3.669 -3.405 3.803 1.00 86.19 92 TYR A CA 1
ATOM 697 C C . TYR A 1 92 ? 4.702 -4.491 4.114 1.00 86.19 92 TYR A C 1
ATOM 699 O O . TYR A 1 92 ? 4.412 -5.684 4.041 1.00 86.19 92 TYR A O 1
ATOM 707 N N . GLY A 1 93 ? 5.907 -4.090 4.519 1.00 83.81 93 GLY A N 1
ATOM 708 C CA . GLY A 1 93 ? 6.970 -5.010 4.921 1.00 83.81 93 GLY A CA 1
ATOM 709 C C . GLY A 1 93 ? 7.659 -5.680 3.737 1.00 83.81 93 GLY A C 1
ATOM 710 O O . GLY A 1 93 ? 8.818 -5.386 3.446 1.00 83.81 93 GLY A O 1
ATOM 711 N N . GLU A 1 94 ? 6.954 -6.575 3.054 1.00 85.69 94 GLU A N 1
ATOM 712 C CA . GLU A 1 94 ? 7.514 -7.417 1.998 1.00 85.69 94 GLU A CA 1
ATOM 713 C C . GLU A 1 94 ? 7.123 -6.951 0.592 1.00 85.69 94 GLU A C 1
ATOM 715 O O . GLU A 1 94 ? 6.026 -6.449 0.340 1.00 85.69 94 GLU A O 1
ATOM 720 N N . LEU A 1 95 ? 8.059 -7.133 -0.336 1.00 83.00 95 LEU A N 1
ATOM 721 C CA . LEU A 1 95 ? 7.901 -6.861 -1.754 1.00 83.00 95 LEU A CA 1
ATOM 722 C C . LEU A 1 95 ? 7.275 -8.097 -2.393 1.00 83.00 95 LEU A C 1
ATOM 724 O O . LEU A 1 95 ? 7.793 -9.208 -2.276 1.00 83.00 95 LEU A O 1
ATOM 728 N N . LEU A 1 96 ? 6.148 -7.887 -3.069 1.00 83.25 96 LEU A N 1
ATOM 729 C CA . LEU A 1 96 ? 5.520 -8.906 -3.903 1.00 83.25 96 LEU A CA 1
ATOM 730 C C . LEU A 1 96 ? 6.418 -9.263 -5.100 1.00 83.25 96 LEU A C 1
ATOM 732 O O . LEU A 1 96 ? 7.501 -8.717 -5.278 1.00 83.25 96 LEU A O 1
ATOM 736 N N . ASN A 1 97 ? 5.968 -10.182 -5.952 1.00 89.88 97 ASN A N 1
ATOM 737 C CA . ASN A 1 97 ? 6.718 -10.587 -7.137 1.00 89.88 97 ASN A CA 1
ATOM 738 C C . ASN A 1 97 ? 7.080 -9.372 -8.030 1.00 89.88 97 ASN A C 1
ATOM 740 O O . ASN A 1 97 ? 6.216 -8.810 -8.707 1.00 89.88 97 ASN A O 1
ATOM 744 N N . LEU A 1 98 ? 8.366 -8.995 -8.035 1.00 89.25 98 LEU A N 1
ATOM 745 C CA . LEU A 1 98 ? 8.885 -7.834 -8.763 1.00 89.25 98 LEU A CA 1
ATOM 746 C C . LEU A 1 98 ? 8.719 -7.978 -10.282 1.00 89.25 98 LEU A C 1
ATOM 748 O O . LEU A 1 98 ? 8.369 -7.005 -10.944 1.00 89.25 98 LEU A O 1
ATOM 752 N N . GLU A 1 99 ? 8.888 -9.186 -10.822 1.00 91.19 99 GLU A N 1
ATOM 753 C CA . GLU A 1 99 ? 8.678 -9.473 -12.245 1.00 91.19 99 GLU A CA 1
ATOM 754 C C . GLU A 1 99 ? 7.218 -9.213 -12.635 1.00 91.19 99 GLU A C 1
ATOM 756 O 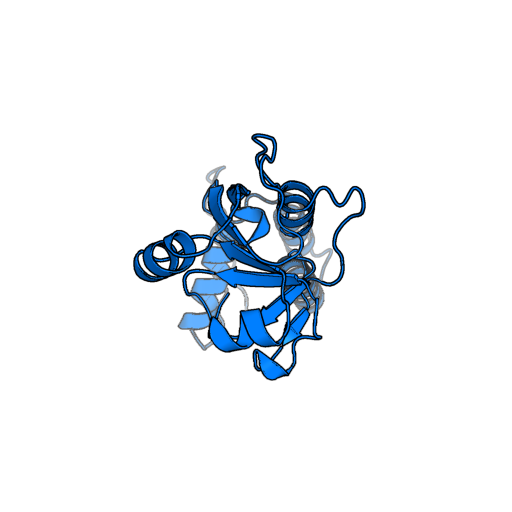O . GLU A 1 99 ? 6.930 -8.566 -13.640 1.00 91.19 99 GLU A O 1
ATOM 761 N N . THR A 1 100 ? 6.272 -9.636 -11.791 1.00 92.81 100 THR A N 1
ATOM 762 C CA . THR A 1 100 ? 4.849 -9.360 -12.020 1.00 92.81 100 THR A CA 1
ATOM 763 C C . THR A 1 100 ? 4.547 -7.862 -11.927 1.00 92.81 100 THR A C 1
ATOM 765 O O . THR A 1 100 ? 3.844 -7.338 -12.788 1.00 92.81 100 THR A O 1
ATOM 768 N N . ILE A 1 101 ? 5.114 -7.157 -10.941 1.00 93.69 101 ILE A N 1
ATOM 769 C CA . ILE A 1 101 ? 4.977 -5.697 -10.797 1.00 93.69 101 ILE A CA 1
ATOM 770 C C . ILE A 1 101 ? 5.453 -4.972 -12.062 1.00 93.69 101 ILE A C 1
ATOM 772 O O . ILE A 1 101 ? 4.746 -4.102 -12.572 1.00 93.69 101 ILE A O 1
ATOM 776 N N . GLN A 1 102 ? 6.616 -5.361 -12.589 1.00 92.75 102 GLN A N 1
ATOM 777 C CA . GLN A 1 102 ? 7.191 -4.783 -13.803 1.00 92.75 102 GLN A CA 1
ATOM 778 C C . GLN A 1 102 ? 6.367 -5.132 -15.048 1.00 92.75 102 GLN A C 1
ATOM 780 O O . GLN A 1 102 ? 6.034 -4.241 -15.824 1.00 92.75 102 GLN A O 1
ATOM 785 N N . SER A 1 103 ? 5.971 -6.399 -15.218 1.00 95.00 103 SER A N 1
ATOM 786 C CA . SER A 1 103 ? 5.183 -6.845 -16.380 1.00 95.00 103 SER A CA 1
ATOM 787 C C . SER A 1 103 ? 3.810 -6.169 -16.473 1.00 95.00 103 SER A C 1
ATOM 789 O O . SER A 1 103 ? 3.361 -5.840 -17.568 1.00 95.00 103 SER A O 1
ATOM 791 N N . LYS A 1 104 ? 3.170 -5.896 -15.328 1.00 95.62 104 LYS A N 1
ATOM 792 C CA . LYS A 1 104 ? 1.893 -5.169 -15.235 1.00 95.62 104 LYS A CA 1
ATOM 793 C C . LYS A 1 104 ? 2.074 -3.648 -15.216 1.00 95.62 104 LYS A C 1
ATOM 795 O O . LYS A 1 104 ? 1.096 -2.916 -15.071 1.00 95.62 104 LYS A O 1
ATOM 800 N N . ASN A 1 105 ? 3.311 -3.164 -15.351 1.00 94.75 105 ASN A N 1
ATOM 801 C CA . ASN A 1 105 ? 3.665 -1.748 -15.375 1.00 94.75 105 ASN A CA 1
ATOM 802 C C . ASN A 1 105 ? 3.114 -0.966 -14.163 1.00 94.75 105 ASN A C 1
ATOM 804 O O . ASN A 1 105 ? 2.585 0.136 -14.309 1.00 94.75 105 ASN A O 1
ATOM 808 N N . LEU A 1 106 ? 3.158 -1.564 -12.968 1.00 94.69 106 LEU A N 1
ATOM 809 C CA . LEU A 1 106 ? 2.568 -0.977 -11.762 1.00 94.69 106 LEU A CA 1
ATOM 810 C C . LEU A 1 106 ? 3.500 0.061 -11.133 1.00 94.69 106 LEU A C 1
ATOM 812 O O . LEU A 1 106 ? 4.717 -0.119 -11.098 1.00 94.69 106 LEU A O 1
ATOM 816 N N . THR A 1 107 ? 2.914 1.105 -10.547 1.00 94.88 107 THR A N 1
ATOM 817 C CA . THR A 1 107 ? 3.632 1.991 -9.622 1.00 94.88 107 THR A CA 1
ATOM 818 C C . THR A 1 107 ? 3.429 1.468 -8.209 1.00 94.88 107 THR A C 1
ATOM 820 O O . THR A 1 107 ? 2.312 1.483 -7.690 1.00 94.88 107 THR A O 1
ATOM 823 N N . CYS A 1 108 ? 4.496 0.979 -7.586 1.00 94.81 108 CYS A N 1
ATOM 824 C CA . CYS A 1 108 ? 4.435 0.304 -6.300 1.00 94.81 108 CYS A CA 1
ATOM 825 C C . CYS A 1 108 ? 5.003 1.179 -5.184 1.00 94.81 108 CYS A C 1
ATOM 827 O O . CYS A 1 108 ? 6.075 1.757 -5.333 1.00 94.81 108 CYS A O 1
ATOM 829 N N . LEU A 1 109 ? 4.298 1.234 -4.055 1.00 93.44 109 LEU A N 1
ATOM 830 C CA . LEU A 1 109 ? 4.744 1.843 -2.811 1.00 93.44 109 LEU A CA 1
ATOM 831 C C . LEU A 1 109 ? 4.784 0.779 -1.716 1.00 93.44 109 LEU A C 1
ATOM 833 O O . LEU A 1 109 ? 3.771 0.159 -1.405 1.00 93.44 109 LEU A O 1
ATOM 837 N N . ILE A 1 110 ? 5.946 0.591 -1.099 1.00 93.12 110 ILE A N 1
ATOM 838 C CA . ILE A 1 110 ? 6.137 -0.333 0.018 1.00 93.12 110 ILE A CA 1
ATOM 839 C C . ILE A 1 110 ? 6.397 0.463 1.283 1.00 93.12 110 ILE A C 1
ATOM 841 O O . ILE A 1 110 ? 7.408 1.156 1.397 1.00 93.12 110 ILE A O 1
ATOM 845 N N . VAL A 1 111 ? 5.509 0.326 2.258 1.00 90.25 111 VAL A N 1
ATOM 846 C CA . VAL A 1 111 ? 5.679 0.893 3.592 1.00 90.25 111 VAL A CA 1
ATOM 847 C C . VAL A 1 111 ? 6.510 -0.057 4.442 1.00 90.25 111 VAL A C 1
ATOM 849 O O . VAL A 1 111 ? 6.291 -1.267 4.444 1.00 90.25 111 VAL A O 1
ATOM 852 N N . ARG A 1 112 ? 7.455 0.501 5.201 1.00 90.50 112 ARG A N 1
ATOM 853 C CA . ARG A 1 112 ? 8.391 -0.225 6.066 1.00 90.50 112 ARG A CA 1
ATOM 854 C C . ARG A 1 112 ? 9.089 -1.382 5.324 1.00 90.50 112 ARG A C 1
ATOM 856 O O . ARG A 1 112 ? 8.973 -2.524 5.765 1.00 90.50 112 ARG A O 1
ATOM 863 N N . PRO A 1 113 ? 9.815 -1.124 4.218 1.00 90.81 113 PRO A N 1
ATOM 864 C CA . PRO A 1 113 ? 10.416 -2.197 3.434 1.00 90.81 113 PRO A CA 1
ATOM 865 C C . PRO A 1 113 ? 11.383 -3.037 4.280 1.00 90.81 113 PRO A C 1
ATOM 867 O O . PRO A 1 113 ? 12.203 -2.500 5.034 1.00 90.81 113 PRO A O 1
ATOM 870 N N . SER A 1 114 ? 11.306 -4.361 4.143 1.00 90.00 114 SER A N 1
ATOM 871 C CA . SER A 1 114 ? 12.245 -5.298 4.751 1.00 90.00 114 SER A CA 1
ATOM 872 C C . SER A 1 114 ? 13.657 -5.081 4.192 1.00 90.00 114 SER A C 1
ATOM 874 O O . SER A 1 114 ? 13.865 -4.452 3.150 1.00 90.00 114 SER A O 1
ATOM 876 N N . LYS A 1 115 ? 14.677 -5.624 4.867 1.00 90.50 115 LYS A N 1
ATOM 877 C CA . LYS A 1 115 ? 16.062 -5.564 4.359 1.00 90.50 115 LYS A CA 1
ATOM 878 C C . LYS A 1 115 ? 16.190 -6.204 2.973 1.00 90.50 115 LYS A C 1
ATOM 880 O O . LYS A 1 115 ? 17.033 -5.780 2.188 1.00 90.50 115 LYS A O 1
ATOM 885 N N . GLN A 1 116 ? 15.385 -7.226 2.689 1.00 89.31 116 GLN A N 1
ATOM 886 C CA . GLN A 1 116 ? 15.363 -7.883 1.389 1.00 89.31 116 GLN A CA 1
ATOM 887 C C . GLN A 1 116 ? 14.714 -6.988 0.332 1.00 89.31 116 GLN A C 1
ATOM 889 O O . GLN A 1 116 ? 15.294 -6.826 -0.739 1.00 89.31 116 GLN A O 1
ATOM 894 N N . CYS A 1 117 ? 13.594 -6.336 0.659 1.00 89.94 117 CYS A N 1
ATOM 895 C CA . CYS A 1 117 ? 12.975 -5.334 -0.210 1.00 89.94 117 CYS A CA 1
ATOM 896 C C . CYS A 1 117 ? 13.963 -4.239 -0.587 1.00 89.94 117 CYS A C 1
ATOM 898 O O . CYS A 1 117 ? 14.113 -3.940 -1.763 1.00 89.94 117 CYS A O 1
ATOM 900 N N . TRP A 1 118 ? 14.694 -3.694 0.388 1.00 91.88 118 TRP A N 1
ATOM 901 C CA . TRP A 1 118 ? 15.687 -2.656 0.119 1.00 91.8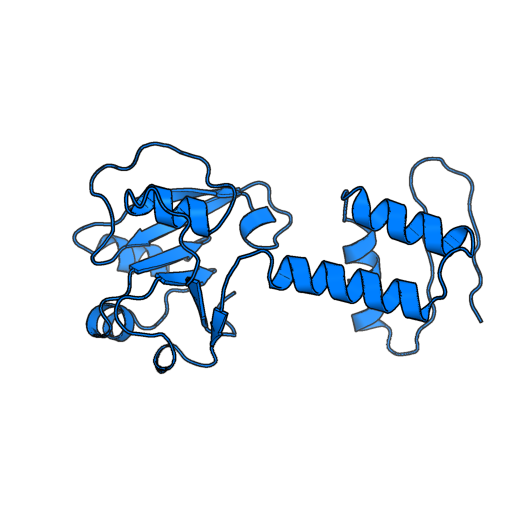8 118 TRP A CA 1
ATOM 902 C C . TRP A 1 118 ? 16.759 -3.095 -0.869 1.00 91.88 118 TRP A C 1
ATOM 904 O O . TRP A 1 118 ? 17.086 -2.328 -1.766 1.00 91.88 118 TRP A O 1
ATOM 914 N N . ARG A 1 119 ? 17.269 -4.328 -0.747 1.00 90.94 119 ARG A N 1
ATOM 915 C CA . ARG A 1 119 ? 18.261 -4.865 -1.691 1.00 90.94 119 ARG A CA 1
ATOM 916 C C . ARG A 1 119 ? 17.713 -4.962 -3.112 1.00 90.94 119 ARG A C 1
ATOM 918 O O . ARG A 1 119 ? 18.453 -4.701 -4.051 1.00 90.94 119 ARG A O 1
ATOM 925 N N . LEU A 1 120 ? 16.447 -5.349 -3.258 1.00 90.56 120 LEU A N 1
ATOM 926 C CA . LEU A 1 120 ? 15.792 -5.470 -4.561 1.00 90.56 120 LEU A CA 1
ATOM 927 C C . LEU A 1 120 ? 15.488 -4.091 -5.157 1.00 90.56 120 LEU A C 1
ATOM 929 O O . LEU A 1 120 ? 15.815 -3.836 -6.308 1.00 90.56 120 LEU A O 1
ATOM 933 N N . ILE A 1 121 ? 14.937 -3.175 -4.360 1.00 90.19 121 ILE A N 1
ATOM 934 C CA . ILE A 1 121 ? 14.605 -1.812 -4.797 1.00 90.19 121 ILE A CA 1
ATOM 935 C C . ILE A 1 121 ? 15.869 -1.030 -5.161 1.00 90.19 121 ILE A C 1
ATOM 937 O O . ILE A 1 121 ? 15.864 -0.305 -6.145 1.00 90.19 121 ILE A O 1
ATOM 941 N N . SER A 1 122 ? 16.977 -1.216 -4.435 1.00 89.31 122 SER A N 1
ATOM 942 C CA . SER A 1 122 ? 18.247 -0.543 -4.746 1.00 89.31 122 SER A CA 1
ATOM 943 C C . SER A 1 122 ? 18.890 -0.988 -6.063 1.00 89.31 122 SER A C 1
ATOM 945 O O . SER A 1 122 ? 19.862 -0.376 -6.488 1.00 89.31 122 SER A O 1
ATOM 947 N N . GLN A 1 123 ? 18.408 -2.081 -6.664 1.00 89.81 123 GLN A N 1
ATOM 948 C CA . GLN A 1 123 ? 18.843 -2.543 -7.986 1.00 89.81 123 GLN A CA 1
ATOM 949 C C . GLN A 1 123 ? 18.005 -1.941 -9.120 1.00 89.81 123 GLN A C 1
ATOM 951 O O . GLN A 1 123 ? 18.341 -2.147 -10.282 1.00 89.81 123 GLN A O 1
ATOM 956 N N . LEU A 1 124 ? 16.913 -1.243 -8.800 1.00 88.19 124 LEU A N 1
ATOM 957 C CA . LEU A 1 124 ? 16.116 -0.526 -9.787 1.00 88.19 124 LEU A CA 1
ATOM 958 C C . LEU A 1 124 ? 16.824 0.767 -10.186 1.00 88.19 124 LEU A C 1
ATOM 960 O O . LEU A 1 124 ? 17.481 1.396 -9.358 1.00 88.19 124 LEU A O 1
ATOM 964 N N . ASP A 1 125 ? 16.623 1.182 -11.437 1.00 83.56 125 ASP A N 1
ATOM 965 C CA . ASP A 1 125 ? 17.207 2.414 -11.980 1.00 83.56 125 ASP A CA 1
ATOM 966 C C . ASP A 1 125 ? 16.804 3.646 -11.168 1.00 83.56 125 ASP A C 1
ATOM 968 O O . ASP A 1 125 ? 17.593 4.574 -10.993 1.00 83.56 125 ASP A O 1
ATOM 972 N N . HIS A 1 126 ? 15.570 3.646 -10.657 1.00 88.12 126 HIS A N 1
ATOM 973 C CA . HIS A 1 126 ? 15.027 4.770 -9.919 1.00 88.12 126 HIS A CA 1
ATOM 974 C C . HIS A 1 126 ? 13.978 4.355 -8.880 1.00 88.12 126 HIS A C 1
ATOM 976 O O . HIS A 1 126 ? 13.124 3.498 -9.130 1.00 88.12 126 HIS A O 1
ATOM 982 N N . PHE A 1 127 ? 14.021 5.005 -7.716 1.00 92.38 127 PHE A N 1
ATOM 983 C CA . PHE A 1 127 ? 12.990 4.930 -6.687 1.00 92.38 127 PHE A CA 1
ATOM 984 C C . PHE A 1 127 ? 12.981 6.194 -5.818 1.00 92.38 127 PHE A C 1
ATOM 986 O O . PHE A 1 127 ? 13.984 6.883 -5.644 1.00 92.38 127 PHE A O 1
ATOM 993 N N . VAL A 1 128 ? 11.832 6.461 -5.209 1.00 92.00 128 VAL A N 1
ATOM 994 C CA . VAL A 1 128 ? 11.622 7.524 -4.228 1.00 92.00 128 VAL A CA 1
ATOM 995 C C . VAL A 1 128 ? 11.587 6.935 -2.833 1.00 92.00 128 VAL A C 1
ATOM 997 O O . VAL A 1 128 ? 10.896 5.951 -2.580 1.00 92.00 128 VAL A O 1
ATOM 1000 N N . ASN A 1 129 ? 12.301 7.572 -1.912 1.00 91.62 129 ASN A N 1
ATOM 1001 C CA . ASN A 1 129 ? 12.229 7.282 -0.489 1.00 91.62 129 ASN A CA 1
ATOM 1002 C C . ASN A 1 129 ? 11.548 8.447 0.237 1.00 91.62 129 ASN A C 1
ATOM 1004 O O . ASN A 1 129 ? 11.883 9.606 -0.005 1.00 91.62 129 ASN A O 1
ATOM 1008 N N . GLY A 1 130 ? 10.614 8.147 1.133 1.00 90.56 130 GLY A N 1
ATOM 1009 C CA . GLY A 1 130 ? 9.903 9.159 1.902 1.00 90.56 130 GLY A CA 1
ATOM 1010 C C . GLY A 1 130 ? 9.434 8.650 3.256 1.00 90.56 130 GLY A C 1
ATOM 1011 O O . GLY A 1 130 ? 9.658 7.497 3.631 1.00 90.56 130 GLY A O 1
ATOM 1012 N N . ILE A 1 131 ? 8.771 9.533 3.999 1.00 90.69 131 ILE A N 1
ATOM 1013 C CA . ILE A 1 131 ? 8.197 9.217 5.307 1.00 90.69 131 ILE A CA 1
ATOM 1014 C C . ILE A 1 131 ? 6.678 9.318 5.203 1.00 90.69 131 ILE A C 1
ATOM 1016 O O . ILE A 1 131 ? 6.150 10.242 4.588 1.00 90.69 131 ILE A O 1
ATOM 1020 N N . ILE A 1 132 ? 5.974 8.365 5.804 1.00 85.81 132 ILE A N 1
ATOM 1021 C CA . ILE A 1 132 ? 4.517 8.334 5.898 1.00 85.81 132 ILE A CA 1
ATOM 1022 C C . ILE A 1 132 ? 4.091 8.224 7.364 1.00 85.81 132 ILE A C 1
ATOM 1024 O O . ILE A 1 132 ? 4.709 7.494 8.140 1.00 85.81 132 ILE A O 1
ATOM 1028 N N . ALA A 1 133 ? 3.043 8.944 7.760 1.00 78.19 133 ALA A N 1
ATOM 1029 C CA . ALA A 1 133 ? 2.459 8.855 9.094 1.00 78.19 133 ALA A CA 1
ATOM 1030 C C . ALA A 1 133 ? 1.938 7.433 9.357 1.00 78.19 133 ALA A C 1
ATOM 1032 O O . ALA A 1 133 ? 1.294 6.833 8.496 1.00 78.19 133 ALA A O 1
ATOM 1033 N N . GLY A 1 134 ? 2.173 6.870 10.545 1.00 68.06 134 GLY A N 1
ATOM 1034 C CA . GLY A 1 134 ? 1.744 5.489 10.806 1.00 68.06 134 GLY A CA 1
ATOM 1035 C C . GLY A 1 134 ? 0.225 5.309 10.827 1.00 68.06 134 GLY A C 1
ATOM 1036 O O . GLY A 1 134 ? -0.266 4.254 10.410 1.00 68.06 134 GLY A O 1
ATOM 1037 N N . ALA A 1 135 ? -0.517 6.366 11.174 1.00 68.06 135 ALA A N 1
ATOM 1038 C CA . ALA A 1 135 ? -1.974 6.414 11.068 1.00 68.06 135 ALA A CA 1
ATOM 1039 C C . ALA A 1 135 ? -2.470 6.153 9.631 1.00 68.06 135 ALA A C 1
ATOM 1041 O O . ALA A 1 135 ? -3.469 5.460 9.451 1.00 68.06 135 ALA A O 1
ATOM 1042 N N . ALA A 1 136 ? -1.722 6.594 8.609 1.00 70.31 136 ALA A N 1
ATOM 1043 C CA . ALA A 1 136 ? -2.028 6.346 7.195 1.00 70.31 136 ALA A CA 1
ATOM 1044 C C . ALA A 1 136 ? -2.036 4.857 6.821 1.00 70.31 136 ALA A C 1
ATOM 1046 O O . ALA A 1 136 ? -2.589 4.475 5.794 1.00 70.31 136 ALA A O 1
ATOM 1047 N N . CYS A 1 137 ? -1.376 4.032 7.636 1.00 70.00 137 CYS A N 1
ATOM 1048 C CA . CYS A 1 137 ? -1.209 2.595 7.439 1.00 70.00 137 CYS A CA 1
ATOM 1049 C C . CYS A 1 137 ? -1.940 1.781 8.520 1.00 70.00 137 CYS A C 1
ATOM 1051 O O . CYS A 1 137 ? -1.661 0.593 8.693 1.00 70.00 137 CYS A O 1
ATOM 1053 N N . GLY A 1 138 ? -2.806 2.425 9.313 1.00 66.12 138 GLY A N 1
ATOM 1054 C CA . GLY A 1 138 ? -3.527 1.788 10.414 1.00 66.12 138 GLY A CA 1
ATOM 1055 C C . GLY A 1 138 ? -2.626 1.258 11.537 1.00 66.12 138 GLY A C 1
ATOM 1056 O O . GLY A 1 138 ? -2.976 0.267 12.177 1.00 66.12 138 GLY A O 1
ATOM 1057 N N . LYS A 1 139 ? -1.448 1.858 11.772 1.00 65.00 139 LYS A N 1
ATOM 1058 C CA . LYS A 1 139 ? -0.537 1.464 12.863 1.00 65.00 139 LYS A CA 1
ATOM 1059 C C . LYS A 1 139 ? -0.364 2.608 13.871 1.00 65.00 139 LYS A C 1
ATOM 1061 O O . LYS A 1 139 ? -0.415 3.776 13.513 1.00 65.00 139 LYS A O 1
ATOM 1066 N N . LEU A 1 140 ? -0.086 2.247 15.126 1.00 54.38 140 LEU A N 1
ATOM 1067 C CA . LEU A 1 140 ? 0.079 3.181 16.255 1.00 54.38 140 LEU A CA 1
ATOM 1068 C C . LEU A 1 140 ? 1.436 3.911 16.289 1.00 54.38 140 LEU A C 1
ATOM 1070 O O . LEU A 1 140 ? 1.634 4.803 17.104 1.00 54.38 140 LEU A O 1
ATOM 1074 N N . GLN A 1 141 ? 2.395 3.504 15.455 1.00 63.47 141 GLN A N 1
ATOM 1075 C CA . GLN A 1 141 ? 3.708 4.152 15.368 1.00 63.47 141 GLN A CA 1
ATOM 1076 C C . GLN A 1 141 ? 3.587 5.535 14.718 1.00 63.47 141 GLN A C 1
ATOM 1078 O O . GLN A 1 141 ? 2.748 5.727 13.846 1.00 63.47 141 GLN A O 1
ATOM 1083 N N . GLU A 1 142 ? 4.431 6.488 15.120 1.00 70.62 142 GLU A N 1
ATOM 1084 C CA . GLU A 1 142 ? 4.328 7.875 14.639 1.00 70.62 142 GLU A CA 1
ATOM 1085 C C . GLU A 1 142 ? 4.550 7.979 13.124 1.00 70.62 142 GLU A C 1
ATOM 1087 O O . GLU A 1 142 ? 3.778 8.626 12.416 1.00 70.62 142 GLU A O 1
ATOM 1092 N N . SER A 1 143 ? 5.566 7.294 12.595 1.00 83.25 143 SER A N 1
ATOM 1093 C CA . SER A 1 143 ? 5.869 7.305 11.164 1.00 83.25 143 SER A CA 1
ATOM 1094 C C . SER A 1 143 ? 6.626 6.062 10.694 1.00 83.25 143 SER A C 1
ATOM 1096 O O . SER A 1 143 ? 7.237 5.335 11.481 1.00 83.25 143 SER A O 1
ATOM 1098 N N . PHE A 1 144 ? 6.581 5.825 9.385 1.00 86.81 144 PHE A N 1
ATOM 1099 C CA . PHE A 1 144 ? 7.339 4.797 8.687 1.00 86.81 144 PHE A CA 1
ATOM 1100 C C . PHE A 1 144 ? 8.073 5.378 7.494 1.00 86.81 144 PHE A C 1
ATOM 1102 O O . PHE A 1 144 ? 7.626 6.331 6.867 1.00 86.81 144 PHE A O 1
ATOM 1109 N N . VAL A 1 145 ? 9.164 4.718 7.130 1.00 91.25 145 VAL A N 1
ATOM 1110 C CA . VAL A 1 145 ? 9.800 4.907 5.829 1.00 91.25 145 VAL A CA 1
ATOM 1111 C C . VAL A 1 145 ? 8.991 4.157 4.773 1.00 91.25 145 VAL A C 1
ATOM 1113 O O . VAL A 1 145 ? 8.549 3.036 5.036 1.00 91.25 145 VAL A O 1
ATOM 1116 N N . TYR A 1 146 ? 8.830 4.730 3.585 1.00 92.69 146 TYR A N 1
ATOM 1117 C CA . TYR A 1 146 ? 8.330 4.017 2.414 1.00 92.69 146 TYR A CA 1
ATOM 1118 C C . TYR A 1 146 ? 9.289 4.152 1.232 1.00 92.69 146 TYR A C 1
ATOM 1120 O O . TYR A 1 146 ? 10.008 5.140 1.109 1.00 92.69 146 TYR A O 1
ATOM 1128 N N . ALA A 1 147 ? 9.252 3.164 0.343 1.00 93.94 147 ALA A N 1
ATOM 1129 C CA . ALA A 1 147 ? 9.907 3.215 -0.956 1.00 93.94 147 ALA A CA 1
ATOM 1130 C C . ALA A 1 147 ? 8.848 3.146 -2.060 1.00 93.94 147 ALA A C 1
ATOM 1132 O O . ALA A 1 147 ? 7.971 2.287 -2.004 1.00 93.94 147 ALA A O 1
ATOM 1133 N N . CYS A 1 148 ? 8.919 4.033 -3.048 1.00 94.38 148 CYS A N 1
ATOM 1134 C CA . CYS A 1 148 ? 8.036 4.053 -4.208 1.00 94.38 148 CYS A CA 1
ATOM 1135 C C . CYS A 1 148 ? 8.854 3.897 -5.490 1.00 94.38 148 CYS A C 1
ATOM 1137 O O . CYS A 1 148 ? 9.881 4.549 -5.640 1.00 94.38 148 CYS A O 1
ATOM 1139 N N . PHE A 1 149 ? 8.417 3.048 -6.411 1.00 94.44 149 PHE A N 1
ATOM 1140 C CA . PHE A 1 149 ? 9.100 2.798 -7.678 1.00 94.44 149 PHE A CA 1
ATOM 1141 C C . PHE A 1 149 ? 8.099 2.397 -8.765 1.00 94.44 149 PHE A C 1
ATOM 1143 O O . PHE A 1 149 ? 6.965 2.005 -8.478 1.00 94.44 149 PHE A O 1
ATOM 1150 N N . GLY A 1 150 ? 8.532 2.471 -10.020 1.00 93.50 150 GLY A N 1
ATOM 1151 C CA . GLY A 1 150 ? 7.714 2.149 -11.184 1.00 93.50 150 GLY A CA 1
ATOM 1152 C C . GLY A 1 150 ? 7.662 3.295 -12.197 1.00 93.50 150 GLY A C 1
ATOM 1153 O O . GLY A 1 150 ? 8.349 4.304 -12.047 1.00 93.50 150 GLY A O 1
ATOM 1154 N N . PRO A 1 151 ? 6.833 3.162 -13.242 1.00 90.19 151 PRO A N 1
ATOM 1155 C CA . PRO A 1 151 ? 6.884 4.018 -14.432 1.00 90.19 151 PRO A CA 1
ATOM 1156 C C . PRO A 1 151 ? 6.482 5.477 -14.184 1.00 90.19 151 PRO A C 1
ATOM 1158 O O . PRO A 1 151 ? 6.770 6.337 -15.008 1.00 90.19 151 PRO A O 1
ATOM 1161 N N . LYS A 1 152 ? 5.777 5.760 -13.082 1.00 89.19 152 LYS A N 1
ATOM 1162 C CA . LYS A 1 152 ? 5.282 7.107 -12.747 1.00 89.19 152 LYS A CA 1
ATOM 1163 C C . LYS A 1 152 ? 6.131 7.811 -11.687 1.00 89.19 152 LYS A C 1
ATOM 1165 O O . LYS A 1 152 ? 5.759 8.894 -11.255 1.00 89.19 152 LYS A O 1
ATOM 1170 N N . THR A 1 153 ? 7.197 7.180 -11.199 1.00 89.38 153 THR A N 1
ATOM 1171 C CA . THR A 1 153 ? 7.953 7.678 -10.047 1.00 89.38 153 THR A CA 1
ATOM 1172 C C . THR A 1 153 ? 8.903 8.815 -10.447 1.00 89.38 153 THR A C 1
ATOM 1174 O O . THR A 1 153 ? 9.661 8.681 -11.400 1.00 89.38 153 THR A O 1
ATOM 1177 N N . LEU A 1 154 ? 8.871 9.927 -9.708 1.00 86.06 154 LEU A N 1
ATOM 1178 C CA . LEU A 1 154 ? 9.689 11.123 -9.930 1.00 86.06 154 LEU A CA 1
ATOM 1179 C C . LEU A 1 154 ? 11.147 10.942 -9.535 1.00 86.06 154 LEU A C 1
ATOM 1181 O O . LEU A 1 154 ? 11.402 10.500 -8.420 1.00 86.06 154 LEU A O 1
ATOM 1185 N N . GLU A 1 155 ? 12.080 11.418 -10.359 1.00 77.75 155 GLU A N 1
ATOM 1186 C CA . GLU A 1 155 ? 13.523 11.421 -10.061 1.00 77.75 155 GLU A CA 1
ATOM 1187 C C . GLU A 1 155 ? 13.885 12.231 -8.804 1.00 77.75 155 GLU A C 1
ATOM 1189 O O . GLU A 1 155 ? 14.721 11.813 -8.000 1.00 77.75 155 GLU A O 1
ATOM 1194 N N . HIS A 1 156 ? 13.223 13.373 -8.600 1.00 72.44 156 HIS A N 1
ATOM 1195 C CA . HIS A 1 156 ? 13.533 14.319 -7.525 1.00 72.44 156 HIS A CA 1
ATOM 1196 C C . HIS A 1 156 ? 12.262 14.807 -6.816 1.00 72.44 156 HIS A C 1
ATOM 1198 O O . HIS A 1 156 ? 11.803 15.920 -7.074 1.00 72.44 156 HIS A O 1
ATOM 1204 N N . PRO A 1 157 ? 11.661 13.986 -5.942 1.00 77.25 157 PRO A N 1
ATOM 1205 C CA . PRO A 1 157 ? 10.556 14.439 -5.109 1.00 77.25 157 PRO A CA 1
ATOM 1206 C C . PRO A 1 157 ? 11.059 15.443 -4.063 1.00 77.25 157 PRO A C 1
ATOM 1208 O O . PRO A 1 157 ? 12.219 15.406 -3.644 1.00 77.25 157 PRO A O 1
ATOM 1211 N N . GLU A 1 158 ? 10.170 16.320 -3.602 1.00 74.62 158 GLU A N 1
ATOM 1212 C CA . GLU A 1 158 ? 10.443 17.147 -2.425 1.00 74.62 158 GLU A CA 1
ATOM 1213 C C . GLU A 1 158 ? 10.584 16.270 -1.162 1.00 74.62 158 GLU A C 1
ATOM 1215 O O . GLU A 1 158 ? 10.412 15.057 -1.197 1.00 74.62 158 GLU A O 1
ATOM 1220 N N . HIS A 1 159 ? 10.945 16.848 -0.017 1.00 69.25 159 HIS A N 1
ATOM 1221 C CA . HIS A 1 159 ? 10.898 16.116 1.249 1.00 69.25 159 HIS A CA 1
ATOM 1222 C C . HIS A 1 159 ? 9.592 16.432 1.967 1.00 69.25 159 HIS A C 1
ATOM 1224 O O . HIS A 1 159 ? 9.456 17.491 2.577 1.00 69.25 159 HIS A O 1
ATOM 1230 N N . LEU A 1 160 ? 8.641 15.498 1.915 1.00 75.81 160 LEU A N 1
ATOM 1231 C CA . LEU A 1 160 ? 7.336 15.652 2.550 1.00 75.81 160 LEU A CA 1
ATOM 1232 C C . LEU A 1 160 ? 6.981 14.436 3.414 1.00 75.81 160 LEU A C 1
ATOM 1234 O O . LEU A 1 160 ? 7.169 13.285 3.014 1.00 75.81 160 LEU A O 1
ATOM 1238 N N . LEU A 1 161 ? 6.435 14.699 4.604 1.00 79.88 161 LEU A N 1
ATOM 1239 C CA . LEU A 1 161 ? 5.768 13.681 5.411 1.00 79.88 161 LEU A CA 1
ATOM 1240 C C . LEU A 1 161 ? 4.376 13.438 4.824 1.00 79.88 161 LEU A C 1
ATOM 1242 O O . LEU A 1 161 ? 3.511 14.309 4.877 1.00 79.88 161 LEU A O 1
ATOM 1246 N N . ALA A 1 162 ? 4.152 12.254 4.266 1.00 83.12 162 ALA A N 1
ATOM 1247 C CA . ALA A 1 162 ? 2.852 11.883 3.738 1.00 83.12 162 ALA A CA 1
ATOM 1248 C C . ALA A 1 162 ? 1.887 11.503 4.871 1.00 83.12 162 ALA A C 1
ATOM 1250 O O . ALA A 1 162 ? 2.165 10.619 5.675 1.00 83.12 162 ALA A O 1
ATOM 1251 N N . GLU A 1 163 ? 0.721 12.140 4.915 1.00 80.44 163 GLU A N 1
ATOM 1252 C CA . GLU A 1 163 ? -0.324 11.832 5.904 1.00 80.44 163 GLU A CA 1
ATOM 1253 C C . GLU A 1 163 ? -1.261 10.690 5.472 1.00 80.44 163 GLU A C 1
ATOM 1255 O O . GLU A 1 163 ? -1.994 10.145 6.292 1.00 80.44 163 GLU A O 1
ATOM 1260 N N . THR A 1 164 ? -1.244 10.306 4.189 1.00 80.62 164 THR A N 1
ATOM 1261 C CA . THR A 1 164 ? -2.085 9.248 3.602 1.00 80.62 164 THR A CA 1
ATOM 1262 C C . THR A 1 164 ? -1.303 8.473 2.533 1.00 80.62 164 THR A C 1
ATOM 1264 O O . THR A 1 164 ? -0.311 8.973 2.003 1.00 80.62 164 THR A O 1
ATOM 1267 N N . LEU A 1 165 ? -1.762 7.277 2.142 1.00 83.56 165 LEU A N 1
ATOM 1268 C CA . LEU A 1 165 ? -1.171 6.569 0.993 1.00 83.56 165 LEU A CA 1
ATOM 1269 C C . LEU A 1 165 ? -1.351 7.342 -0.319 1.00 83.56 165 LEU A C 1
ATOM 1271 O O . LEU A 1 165 ? -0.434 7.383 -1.134 1.00 83.56 165 LEU A O 1
ATOM 1275 N N . SER A 1 166 ? -2.499 8.001 -0.507 1.00 85.00 166 SER A N 1
ATOM 1276 C CA . SER A 1 166 ? -2.725 8.863 -1.672 1.00 85.00 166 SER A CA 1
ATOM 1277 C C . SER A 1 166 ? -1.701 9.989 -1.734 1.00 85.00 166 SER A C 1
ATOM 1279 O O . SER A 1 166 ? -1.154 10.230 -2.803 1.00 85.00 166 SER A O 1
ATOM 1281 N N . SER A 1 167 ? -1.435 10.681 -0.622 1.00 84.69 167 SER A N 1
ATOM 1282 C CA . SER A 1 167 ? -0.451 11.766 -0.612 1.00 84.69 167 SER A CA 1
ATOM 1283 C C . SER A 1 167 ? 0.975 11.247 -0.770 1.00 84.69 167 SER A C 1
ATOM 1285 O O . SER A 1 167 ? 1.777 11.919 -1.408 1.00 84.69 167 SER A O 1
ATOM 1287 N N . ALA A 1 168 ? 1.280 10.036 -0.296 1.00 89.00 168 ALA A N 1
ATOM 1288 C CA . ALA A 1 168 ? 2.565 9.390 -0.549 1.00 89.00 168 ALA A CA 1
ATOM 1289 C C . ALA A 1 168 ? 2.770 9.065 -2.043 1.00 89.00 168 ALA A C 1
ATOM 1291 O O . ALA A 1 168 ? 3.847 9.311 -2.585 1.00 89.00 168 ALA A O 1
ATOM 1292 N N . PHE A 1 169 ? 1.734 8.585 -2.740 1.00 90.12 169 PHE A N 1
ATOM 1293 C CA . PHE A 1 169 ? 1.791 8.397 -4.193 1.00 90.12 169 PHE A CA 1
ATOM 1294 C C . PHE A 1 169 ? 1.848 9.716 -4.962 1.00 90.12 169 PHE A C 1
ATOM 1296 O O . PHE A 1 169 ? 2.679 9.838 -5.858 1.00 90.12 169 PHE A O 1
ATOM 1303 N N . SER A 1 170 ? 1.018 10.705 -4.621 1.00 87.50 170 SER A N 1
ATOM 1304 C CA . SER A 1 170 ? 1.062 12.035 -5.247 1.00 87.50 170 SER A CA 1
ATOM 1305 C C . SER A 1 170 ? 2.450 12.661 -5.100 1.00 87.50 170 SER A C 1
ATOM 1307 O O . SER A 1 170 ? 3.024 13.119 -6.082 1.00 87.50 170 SER A O 1
ATOM 1309 N N . HIS A 1 171 ? 3.039 12.577 -3.906 1.00 86.69 171 HIS A N 1
ATOM 1310 C CA . HIS A 1 171 ? 4.407 13.012 -3.639 1.00 86.69 171 HIS A CA 1
ATOM 1311 C C . HIS A 1 171 ? 5.441 12.297 -4.517 1.00 86.69 171 HIS A C 1
ATOM 1313 O O . HIS A 1 171 ? 6.330 12.926 -5.080 1.00 86.69 171 HIS A O 1
ATOM 1319 N N . ALA A 1 172 ? 5.321 10.977 -4.659 1.00 88.62 172 ALA A N 1
ATOM 1320 C CA . ALA A 1 172 ? 6.269 10.189 -5.432 1.00 88.62 172 ALA A CA 1
ATOM 1321 C C . ALA A 1 172 ? 6.067 10.280 -6.956 1.00 88.62 172 ALA A C 1
ATOM 1323 O O . ALA A 1 172 ? 6.915 9.767 -7.679 1.00 88.62 172 ALA A O 1
ATOM 1324 N N . THR A 1 173 ? 4.968 10.865 -7.453 1.00 88.06 173 THR A N 1
ATOM 1325 C CA . THR A 1 173 ? 4.600 10.829 -8.887 1.00 88.06 173 THR A CA 1
ATOM 1326 C C . THR A 1 173 ? 4.232 12.183 -9.513 1.00 88.06 173 THR A C 1
ATOM 1328 O O . THR A 1 173 ? 3.878 12.219 -10.687 1.00 88.06 173 THR A O 1
ATOM 1331 N N . ASP A 1 174 ? 4.309 13.287 -8.758 1.00 76.12 174 ASP A N 1
ATOM 1332 C CA . ASP A 1 174 ? 3.827 14.641 -9.127 1.00 76.12 174 ASP A CA 1
ATOM 1333 C C . ASP A 1 174 ? 2.351 14.689 -9.557 1.00 76.12 174 ASP A C 1
ATOM 1335 O O . ASP A 1 174 ? 1.889 15.631 -10.210 1.00 76.12 174 ASP A O 1
ATOM 1339 N N . ASP A 1 175 ? 1.565 13.670 -9.197 1.00 70.62 175 ASP A N 1
ATOM 1340 C CA . ASP A 1 175 ? 0.143 13.689 -9.495 1.00 70.62 175 ASP A CA 1
ATOM 1341 C C . ASP A 1 175 ? -0.558 14.655 -8.535 1.00 70.62 175 ASP A C 1
ATOM 1343 O O . ASP A 1 175 ? -0.823 14.353 -7.367 1.00 70.62 175 ASP A O 1
ATOM 1347 N N . LYS A 1 176 ? -0.870 15.848 -9.056 1.00 58.69 176 LYS A N 1
ATOM 1348 C CA . LYS A 1 176 ? -1.632 16.898 -8.361 1.00 58.69 176 LYS A CA 1
ATOM 1349 C C . LYS A 1 176 ? -3.058 16.462 -8.018 1.00 58.69 176 LYS A C 1
ATOM 1351 O O . LYS A 1 176 ? -3.764 17.182 -7.310 1.00 58.69 176 LYS A O 1
ATOM 1356 N N . ARG A 1 177 ? -3.519 15.318 -8.534 1.00 62.44 177 ARG A N 1
ATOM 1357 C CA . ARG A 1 177 ? -4.788 14.702 -8.150 1.00 62.44 177 ARG A CA 1
ATOM 1358 C C . ARG A 1 177 ? -4.544 13.678 -7.048 1.00 62.44 177 ARG A C 1
ATOM 1360 O O . ARG A 1 177 ? -3.574 12.931 -7.063 1.00 62.44 177 ARG A O 1
ATOM 1367 N N . LEU A 1 178 ? -5.483 13.614 -6.106 1.00 66.50 178 LEU A N 1
ATOM 1368 C CA . LEU A 1 178 ? -5.523 12.534 -5.124 1.00 66.50 178 LEU A CA 1
ATOM 1369 C C . LEU A 1 178 ? -5.639 11.194 -5.865 1.00 66.50 178 LEU A C 1
ATOM 1371 O O . LEU A 1 178 ? -6.605 10.980 -6.603 1.00 66.50 178 LEU A O 1
ATOM 1375 N N . VAL A 1 179 ? -4.667 10.308 -5.660 1.00 77.75 179 VAL A N 1
ATOM 1376 C CA . VAL A 1 179 ? -4.672 8.935 -6.167 1.00 77.75 179 VAL A CA 1
ATOM 1377 C C . VAL A 1 179 ? -5.745 8.137 -5.424 1.00 77.75 179 VAL A C 1
ATOM 1379 O O . VAL A 1 179 ? -5.610 7.836 -4.242 1.00 77.75 179 VAL A O 1
ATOM 1382 N N . LYS A 1 180 ? -6.842 7.811 -6.118 1.00 71.25 180 LYS A N 1
ATOM 1383 C CA . LYS A 1 180 ? -8.015 7.137 -5.524 1.00 71.25 180 LYS A CA 1
ATOM 1384 C C . LYS A 1 180 ? -8.041 5.625 -5.731 1.00 71.25 180 LYS A C 1
ATOM 1386 O O . LYS A 1 180 ? -8.669 4.915 -4.956 1.00 71.25 180 LYS A O 1
ATOM 1391 N N . ASP A 1 181 ? -7.387 5.140 -6.782 1.00 85.00 181 ASP A N 1
ATOM 1392 C CA . ASP A 1 181 ? -7.395 3.729 -7.169 1.00 85.00 181 ASP A CA 1
ATOM 1393 C C . ASP A 1 181 ? -6.086 3.055 -6.754 1.00 85.00 181 ASP A C 1
ATOM 1395 O O . ASP A 1 181 ? -5.263 2.676 -7.588 1.00 85.00 181 ASP A O 1
ATOM 1399 N N . ILE A 1 182 ? -5.895 2.950 -5.439 1.00 88.50 182 ILE A N 1
ATOM 1400 C CA . ILE A 1 182 ? -4.768 2.238 -4.836 1.00 88.50 182 ILE A CA 1
ATOM 1401 C C . ILE A 1 182 ? -5.217 0.812 -4.552 1.00 88.50 182 ILE A C 1
ATOM 1403 O O . ILE A 1 182 ? -6.292 0.609 -3.999 1.00 88.50 182 ILE A O 1
ATOM 1407 N N . TYR A 1 183 ? -4.404 -0.173 -4.908 1.00 90.62 183 TYR A N 1
ATOM 1408 C CA . TYR A 1 183 ? -4.674 -1.587 -4.674 1.00 90.62 183 TYR A CA 1
ATOM 1409 C C . TYR A 1 183 ? -3.679 -2.155 -3.676 1.00 90.62 183 TYR A C 1
ATOM 1411 O O . TYR A 1 183 ? -2.544 -1.696 -3.606 1.00 90.62 183 TYR A O 1
ATOM 1419 N N . ALA A 1 184 ? -4.084 -3.168 -2.922 1.00 87.25 184 ALA A N 1
ATOM 1420 C CA . ALA A 1 184 ? -3.162 -3.947 -2.109 1.00 87.25 184 ALA A CA 1
ATOM 1421 C C . ALA A 1 184 ? -3.595 -5.405 -2.052 1.00 87.25 184 ALA A C 1
ATOM 1423 O O . ALA A 1 184 ? -4.787 -5.711 -2.108 1.00 87.25 184 ALA A O 1
ATOM 1424 N N . VAL A 1 185 ? -2.613 -6.293 -1.948 1.00 80.62 185 VAL A N 1
ATOM 1425 C CA . VAL A 1 185 ? -2.845 -7.736 -1.910 1.00 80.62 185 VAL A CA 1
ATOM 1426 C C . VAL A 1 185 ? -3.053 -8.179 -0.464 1.00 80.62 185 VAL A C 1
ATOM 1428 O O . VAL A 1 185 ? -2.255 -7.846 0.417 1.00 80.62 185 VAL A O 1
ATOM 1431 N N . ASP A 1 186 ? -4.125 -8.927 -0.215 1.00 68.31 186 ASP A N 1
ATOM 1432 C CA . ASP A 1 186 ? -4.425 -9.479 1.105 1.00 68.31 186 ASP A CA 1
ATOM 1433 C C . ASP A 1 186 ? -3.263 -10.347 1.623 1.00 68.31 186 ASP A C 1
ATOM 1435 O O . ASP A 1 186 ? -2.674 -11.145 0.895 1.00 68.31 186 ASP A O 1
ATOM 1439 N N . GLY A 1 187 ? -2.911 -10.170 2.901 1.00 59.56 187 GLY A N 1
ATOM 1440 C CA . GLY A 1 187 ? -1.756 -10.828 3.531 1.00 59.56 187 GLY A CA 1
ATOM 1441 C C . GLY A 1 187 ? -0.431 -10.063 3.423 1.00 59.56 187 GLY A C 1
ATOM 1442 O O . GLY A 1 187 ? 0.548 -10.480 4.036 1.00 59.56 187 GLY A O 1
ATOM 1443 N N . TYR A 1 188 ? -0.408 -8.932 2.711 1.00 55.72 188 TYR A N 1
ATOM 1444 C CA . TYR A 1 188 ? 0.764 -8.060 2.554 1.00 55.72 188 TYR A CA 1
ATOM 1445 C C . TYR A 1 188 ? 0.526 -6.635 3.109 1.00 55.72 188 TYR A C 1
ATOM 1447 O O . TYR A 1 188 ? 1.174 -5.683 2.670 1.00 55.72 188 TYR A O 1
ATOM 1455 N N . ILE A 1 189 ? -0.402 -6.493 4.076 1.00 57.12 189 ILE A N 1
ATOM 1456 C CA . ILE A 1 189 ? -0.757 -5.275 4.851 1.00 57.12 189 ILE A CA 1
ATOM 1457 C C . ILE A 1 189 ? -0.796 -5.598 6.357 1.00 57.12 189 ILE A C 1
ATOM 1459 O O . ILE A 1 189 ? -1.340 -6.675 6.686 1.00 57.12 189 ILE A O 1
#

Foldseek 3Di:
DFDQDDDDDDPDRDGDDDDPPPPVVVVVSVVLRPDPDPVSVVLVVCVVVVVDDPVRSVVVVVVVVVCLVCVQLADEDADLVPAAQQEEEEFEAEDDDVVSCVVSQYWYKYWQYHPVRCVVLVPDPDKDKAKEQVSQVVDPDGITIMIIDGDQFDRDFDHDHHDHPQSVVCRGRVPPDRRNHYYYHPPRD

Organism: Caenorhabditis remanei (NCBI:txid31234)

Sequence (189 aa):
ILDVQSQESPTFVAIKLSCTSSERFSALSQALLQITDAEVAELFRQYKSGQKTAKMFGMNIWSLLKSYENGMGVKKVATLGDVPDGAYLACYGELLNLETIQSKNLTCLIVRPSKQCWRLISQLDHFVNGIIAGAACGKLQESFVYACFGPKTLEHPEHLLAETLSSAFSHATDDKRLVKDIYAVDGYI

pLDDT: mean 70.47, std 21.24, range [26.02, 95.62]